Protein AF-A0A945BI98-F1 (afdb_monomer)

Sequence (241 aa):
MIAILLLVALMALRVWDPGPLETVRLKTFDFYQQLKPRPIPADSKVVIVDLDEKSLKEVGQWPWPRSTIRDLTLKLFQLGVRVVGFDIMFPEADRMSGSLVAKSLPGLDPQLKRQLSAMTSNDQLLGSIIKQASAHWKKGFGVVVGQSGLNEEREYLDRKPLRSKVYQRQMRGAPKPYVWAPAFPGLLRNVLPIEKDAAGHGLLNLSPEIDGIVRRVPAFFRLDKKLYPTLAVEVMRVYSG

Mean predicted aligned error: 5.27 Å

Foldseek 3Di:
DVVVVVVVVVVVCVVVCDPVNVVVVVVVVVVCCVVDPDDDDPPDPDDDDDCDPVNCVVQHDPPDQLLVVLVVLVVCVVVVNAEAEDLDAALDFGCPQLQNVLVPDPPDDPVSSVVSNPDDGSLLSNLVSQLVQLVCLVVLHHYEYEKEADQAADDDPPDDDDDAPDDDDDDPPDDQPQVPAAEGQYMRHHPCSNGVRGPYYAYNDFDADPVRHGPDDDQWHDHPSGTHGHSVNGSVVSNVD

Structure (mmCIF, N/CA/C/O backbone):
data_AF-A0A945BI98-F1
#
_entry.id   AF-A0A945BI98-F1
#
loop_
_atom_site.group_PDB
_atom_site.id
_atom_site.type_symbol
_atom_site.label_atom_id
_atom_site.label_alt_id
_atom_site.label_comp_id
_atom_site.label_asym_id
_atom_site.label_entity_id
_atom_site.label_seq_id
_atom_site.pdbx_PDB_ins_code
_atom_site.Cartn_x
_atom_site.Cartn_y
_atom_site.Cartn_z
_atom_site.occupancy
_atom_site.B_iso_or_equiv
_atom_site.auth_seq_id
_atom_site.auth_comp_id
_atom_site.auth_asym_id
_atom_site.auth_atom_id
_atom_site.pdbx_PDB_model_num
ATOM 1 N N . MET A 1 1 ? 35.602 -3.797 -40.574 1.00 84.69 1 MET A N 1
ATOM 2 C CA . MET A 1 1 ? 35.886 -2.718 -39.597 1.00 84.69 1 MET A CA 1
ATOM 3 C C . MET A 1 1 ? 34.750 -1.699 -39.498 1.00 84.69 1 MET A C 1
ATOM 5 O O . MET A 1 1 ? 34.263 -1.503 -38.396 1.00 84.69 1 MET A O 1
ATOM 9 N N . ILE A 1 2 ? 34.257 -1.124 -40.606 1.00 94.44 2 IL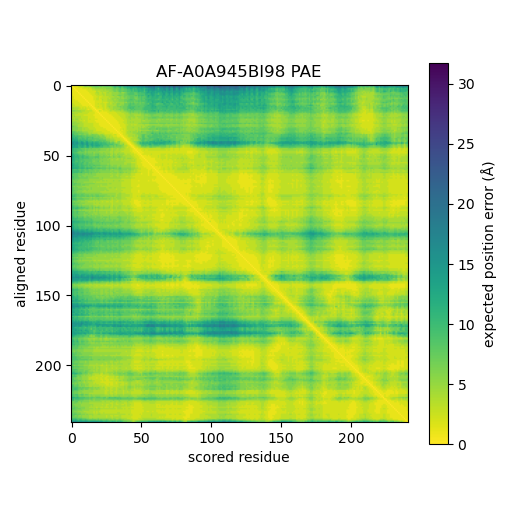E A N 1
ATOM 10 C CA . ILE A 1 2 ? 33.175 -0.108 -40.594 1.00 94.44 2 ILE A CA 1
ATOM 11 C C . ILE A 1 2 ? 31.898 -0.589 -39.881 1.00 94.44 2 ILE A C 1
ATOM 13 O O . ILE A 1 2 ? 31.388 0.111 -39.016 1.00 94.44 2 ILE A O 1
ATOM 17 N N . ALA A 1 3 ? 31.418 -1.803 -40.171 1.00 95.19 3 ALA A N 1
ATOM 18 C CA . ALA A 1 3 ? 30.213 -2.344 -39.529 1.00 95.19 3 ALA A CA 1
ATOM 19 C C . ALA A 1 3 ? 30.350 -2.492 -38.000 1.00 95.19 3 ALA A C 1
ATOM 21 O O . ALA A 1 3 ? 29.404 -2.226 -37.268 1.00 95.19 3 ALA A O 1
ATOM 22 N N . ILE A 1 4 ? 31.540 -2.870 -37.515 1.00 96.75 4 ILE A N 1
ATOM 23 C CA . ILE A 1 4 ? 31.821 -2.996 -36.077 1.00 96.75 4 ILE A CA 1
ATOM 24 C C . ILE A 1 4 ? 31.835 -1.612 -35.427 1.00 96.75 4 ILE A C 1
ATOM 26 O O . ILE A 1 4 ? 31.227 -1.428 -34.380 1.00 96.75 4 ILE A O 1
ATOM 30 N N . LEU A 1 5 ? 32.476 -0.629 -36.066 1.00 96.94 5 LEU A N 1
ATOM 31 C CA . LEU A 1 5 ? 32.489 0.750 -35.576 1.00 96.94 5 LEU A CA 1
ATOM 32 C C . LEU A 1 5 ? 31.077 1.336 -35.507 1.00 96.94 5 LEU A C 1
ATOM 34 O O . LEU A 1 5 ? 30.719 1.945 -34.504 1.00 96.94 5 LEU A O 1
ATOM 38 N N . LEU A 1 6 ? 30.261 1.098 -36.535 1.00 96.69 6 LEU A N 1
ATOM 39 C CA . LEU A 1 6 ? 28.871 1.540 -36.559 1.00 96.69 6 LEU A CA 1
ATOM 40 C C . LEU A 1 6 ? 28.046 0.865 -35.458 1.00 96.69 6 LEU A C 1
ATOM 42 O O . LEU A 1 6 ? 27.306 1.543 -34.753 1.00 96.69 6 LEU A O 1
ATOM 46 N N . LEU A 1 7 ? 28.201 -0.448 -35.267 1.00 96.69 7 LEU A N 1
ATOM 47 C CA . LEU A 1 7 ? 27.531 -1.172 -34.188 1.00 96.69 7 LEU A CA 1
ATOM 48 C C . LEU A 1 7 ? 27.919 -0.609 -32.816 1.00 96.69 7 LEU A C 1
ATOM 50 O O . LEU A 1 7 ? 27.039 -0.317 -32.013 1.00 96.69 7 LEU A O 1
ATOM 54 N N . VAL A 1 8 ? 29.215 -0.414 -32.561 1.00 97.06 8 VAL A N 1
ATOM 55 C CA . VAL A 1 8 ? 29.711 0.157 -31.300 1.00 97.06 8 VAL A CA 1
ATOM 56 C C . VAL A 1 8 ? 29.164 1.570 -31.092 1.00 97.06 8 VAL A C 1
ATOM 58 O O . VAL A 1 8 ? 28.715 1.884 -29.992 1.00 97.06 8 VAL A O 1
ATOM 61 N N . ALA A 1 9 ? 29.125 2.400 -32.137 1.00 95.81 9 ALA A N 1
ATOM 62 C CA . ALA A 1 9 ? 28.562 3.745 -32.066 1.00 95.81 9 ALA A CA 1
ATOM 63 C C . ALA A 1 9 ? 27.059 3.732 -31.741 1.00 95.81 9 ALA A C 1
ATOM 65 O O . ALA A 1 9 ? 26.613 4.466 -30.861 1.00 95.81 9 ALA A O 1
ATOM 66 N N . LEU A 1 10 ? 26.275 2.866 -32.391 1.00 95.19 10 LEU A N 1
ATOM 67 C CA . LEU A 1 10 ? 24.842 2.722 -32.119 1.00 95.19 10 LEU A CA 1
ATOM 68 C C . LEU A 1 10 ? 24.575 2.144 -30.724 1.00 95.19 10 LEU A C 1
ATOM 70 O O . LEU A 1 10 ? 23.646 2.581 -30.047 1.00 95.19 10 LEU A O 1
ATOM 74 N N . MET A 1 11 ? 25.401 1.201 -30.263 1.00 94.69 11 MET A N 1
AT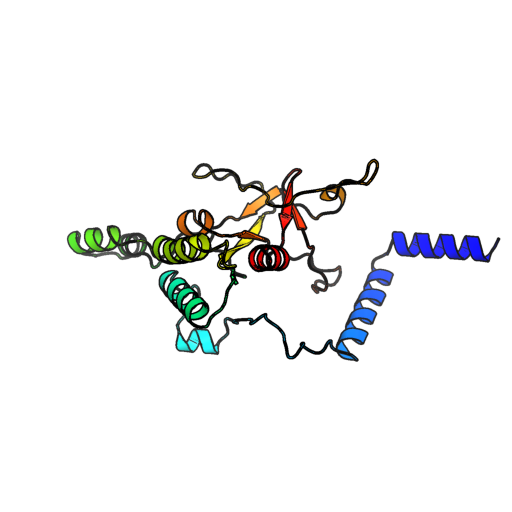OM 75 C CA . MET A 1 11 ? 25.336 0.686 -28.896 1.00 94.69 11 MET A CA 1
ATOM 76 C C . MET A 1 11 ? 25.651 1.782 -27.879 1.00 94.69 11 MET A C 1
ATOM 78 O O . MET A 1 11 ? 24.916 1.921 -26.907 1.00 94.69 11 MET A O 1
ATOM 82 N N . ALA A 1 12 ? 26.686 2.590 -28.111 1.00 95.19 12 ALA A N 1
ATOM 83 C CA . ALA A 1 12 ? 27.017 3.720 -27.249 1.00 95.19 12 ALA A CA 1
ATOM 84 C C . ALA A 1 12 ? 25.878 4.751 -27.214 1.00 95.19 12 ALA A C 1
ATOM 86 O O . ALA A 1 12 ? 25.472 5.170 -26.133 1.00 95.19 12 ALA A O 1
ATOM 87 N N . LEU A 1 13 ? 25.294 5.087 -28.370 1.00 94.06 13 LEU A N 1
ATOM 88 C CA . LEU A 1 13 ? 24.132 5.976 -28.459 1.00 94.06 13 LEU A CA 1
ATOM 89 C C . LEU A 1 13 ? 22.918 5.405 -27.711 1.00 94.06 13 LEU A C 1
ATOM 91 O O . LEU A 1 13 ? 22.221 6.141 -27.017 1.00 94.06 13 LEU A O 1
ATOM 95 N N . ARG A 1 14 ? 22.684 4.090 -27.800 1.00 92.19 14 ARG A N 1
ATOM 96 C CA . ARG A 1 14 ? 21.617 3.401 -27.062 1.00 92.19 14 ARG A CA 1
ATOM 97 C C . ARG A 1 14 ? 21.869 3.361 -25.556 1.00 92.19 14 ARG A C 1
ATOM 99 O O . ARG A 1 14 ? 20.901 3.398 -24.803 1.00 92.19 14 ARG A O 1
ATOM 106 N N . VAL A 1 15 ? 23.122 3.232 -25.123 1.00 92.00 15 VAL A N 1
ATOM 107 C CA . VAL A 1 15 ? 23.503 3.260 -23.702 1.00 92.00 15 VAL A CA 1
ATOM 108 C C . VAL A 1 15 ? 23.369 4.673 -23.137 1.00 92.00 15 VAL A C 1
ATOM 110 O O . VAL A 1 15 ? 22.923 4.821 -22.005 1.00 92.00 15 VAL A O 1
ATOM 113 N N . TRP A 1 16 ? 23.713 5.697 -23.923 1.00 94.25 16 TRP A N 1
ATOM 114 C CA . TRP A 1 16 ? 23.555 7.097 -23.531 1.00 94.25 16 TRP A CA 1
ATOM 115 C C . TRP A 1 16 ? 22.087 7.545 -23.505 1.00 94.25 16 TRP A C 1
ATOM 117 O O . TRP A 1 16 ? 21.706 8.287 -22.608 1.00 94.25 16 TRP A O 1
ATOM 127 N N . ASP A 1 17 ? 21.278 7.063 -24.457 1.00 90.38 17 ASP A N 1
ATOM 128 C CA . ASP A 1 17 ? 19.818 7.234 -24.524 1.00 90.38 17 ASP A CA 1
ATOM 129 C C . ASP A 1 17 ? 19.340 8.689 -24.315 1.00 90.38 17 ASP A C 1
ATOM 131 O O . ASP A 1 17 ? 18.539 8.956 -23.421 1.00 90.38 17 ASP A O 1
ATOM 135 N N . PRO A 1 18 ? 19.835 9.662 -25.107 1.00 94.25 18 PRO A N 1
ATOM 136 C CA . PRO A 1 18 ? 19.515 11.072 -24.898 1.00 94.25 18 PRO A CA 1
ATOM 137 C C . PRO A 1 18 ? 18.008 11.342 -25.038 1.00 94.25 18 PRO A C 1
ATOM 139 O O . PRO A 1 18 ? 17.319 10.689 -25.823 1.00 94.25 18 PRO A O 1
ATOM 142 N N . GLY A 1 19 ? 17.512 12.371 -24.344 1.00 94.00 19 GLY A N 1
ATOM 143 C CA . GLY A 1 19 ? 16.077 12.678 -24.223 1.00 94.00 19 GLY A CA 1
ATOM 144 C C . GLY A 1 19 ? 15.250 12.628 -25.524 1.00 94.00 19 GLY A C 1
ATOM 145 O O . GLY A 1 19 ? 14.165 12.040 -25.510 1.00 94.00 19 GLY A O 1
ATOM 146 N N . PRO A 1 20 ? 15.722 13.160 -26.672 1.00 94.12 20 PRO A N 1
ATOM 147 C CA . PRO A 1 20 ? 14.995 13.036 -27.938 1.00 94.12 20 PRO A CA 1
ATOM 148 C C . PRO A 1 20 ? 14.841 11.586 -28.419 1.00 94.12 20 PRO A C 1
ATOM 150 O O . PRO A 1 20 ? 13.762 11.193 -28.863 1.00 94.12 20 PRO A O 1
ATOM 153 N N . LEU A 1 21 ? 15.900 10.776 -28.304 1.00 93.75 21 LEU A N 1
ATOM 154 C CA . LEU A 1 21 ? 15.875 9.362 -28.685 1.00 93.75 21 LEU A CA 1
ATOM 155 C C . LEU A 1 21 ? 14.958 8.563 -27.753 1.00 93.75 21 LEU A C 1
ATOM 157 O O . LEU A 1 21 ? 14.152 7.757 -28.224 1.00 93.75 21 LEU A O 1
ATOM 161 N N . GLU A 1 22 ? 15.038 8.828 -26.447 1.00 94.19 22 GLU A N 1
ATOM 162 C CA . GLU A 1 22 ? 14.136 8.240 -25.459 1.00 94.19 22 GLU A CA 1
ATOM 163 C C . GLU A 1 22 ? 12.675 8.580 -25.784 1.00 94.19 22 GLU A C 1
ATOM 165 O O . GLU A 1 22 ? 11.836 7.683 -25.853 1.00 94.19 22 GLU A O 1
ATOM 170 N N . THR A 1 23 ? 12.375 9.845 -26.086 1.00 94.56 23 THR A N 1
ATOM 171 C CA . THR A 1 23 ? 11.018 10.300 -26.423 1.00 94.56 23 THR A CA 1
ATOM 172 C C . THR A 1 23 ? 10.459 9.565 -27.640 1.00 94.56 23 THR A C 1
ATOM 174 O O . THR A 1 23 ? 9.355 9.023 -27.575 1.00 94.56 23 THR A O 1
ATOM 177 N N . VAL A 1 24 ? 11.221 9.486 -28.739 1.00 94.81 24 VAL A N 1
ATOM 178 C CA . VAL A 1 24 ? 10.797 8.760 -29.950 1.00 94.81 24 VAL A CA 1
ATOM 179 C C . VAL A 1 24 ? 10.509 7.294 -29.629 1.00 94.81 24 VAL A C 1
ATOM 181 O O . VAL A 1 24 ? 9.485 6.755 -30.059 1.00 94.81 24 VAL A O 1
ATOM 184 N N . ARG A 1 25 ? 11.364 6.648 -28.827 1.00 94.31 25 ARG A N 1
ATOM 185 C CA . ARG A 1 25 ? 11.156 5.261 -28.398 1.00 94.31 25 ARG A CA 1
ATOM 186 C C . ARG A 1 25 ? 9.871 5.100 -27.588 1.00 94.31 25 ARG A C 1
ATOM 188 O O . ARG A 1 25 ? 9.113 4.168 -27.848 1.00 94.31 25 ARG A O 1
ATOM 195 N N . LEU A 1 26 ? 9.627 5.978 -26.617 1.00 95.19 26 LEU A N 1
ATOM 196 C CA . LEU A 1 26 ? 8.451 5.900 -25.747 1.00 95.19 26 LEU A CA 1
ATOM 197 C C . LEU A 1 26 ? 7.153 6.142 -26.527 1.00 95.19 26 LEU A C 1
ATOM 199 O O . LEU A 1 26 ? 6.208 5.374 -26.376 1.00 95.19 26 LEU A O 1
ATOM 203 N N . LYS A 1 27 ? 7.128 7.116 -27.444 1.00 95.38 27 LYS A N 1
ATOM 204 C CA . LYS A 1 27 ? 5.969 7.334 -28.327 1.00 95.38 27 LYS A CA 1
ATOM 205 C C . LYS A 1 27 ? 5.732 6.160 -29.273 1.00 95.38 27 LYS A C 1
ATOM 207 O O . LYS A 1 27 ? 4.590 5.767 -29.489 1.00 95.38 27 LYS A O 1
ATOM 212 N N . THR A 1 28 ? 6.803 5.560 -29.791 1.00 94.94 28 THR A N 1
ATOM 213 C CA . THR A 1 28 ? 6.706 4.341 -30.605 1.00 94.94 28 THR A CA 1
ATOM 214 C C . THR A 1 28 ? 6.104 3.190 -29.796 1.00 94.94 28 THR A C 1
ATOM 216 O O . THR A 1 28 ? 5.229 2.482 -30.288 1.00 94.94 28 THR A O 1
ATOM 219 N N . PHE A 1 29 ? 6.532 3.013 -28.542 1.00 94.19 29 PHE A N 1
ATOM 220 C CA . PHE A 1 29 ? 5.956 2.018 -27.638 1.00 94.19 29 PHE A CA 1
ATOM 221 C C . PHE A 1 29 ? 4.456 2.253 -27.413 1.00 94.19 29 PHE A C 1
ATOM 223 O O . PHE A 1 29 ? 3.676 1.313 -27.564 1.00 94.19 29 PHE A O 1
ATOM 230 N N . ASP A 1 30 ? 4.049 3.491 -27.121 1.00 94.50 30 ASP A N 1
ATOM 231 C CA . ASP A 1 30 ? 2.639 3.844 -26.912 1.00 94.50 30 ASP A CA 1
ATOM 232 C C . ASP A 1 30 ? 1.792 3.548 -28.150 1.00 94.50 30 ASP A C 1
ATOM 234 O O . ASP A 1 30 ? 0.724 2.947 -28.046 1.00 94.50 30 ASP A O 1
ATOM 238 N N . PHE A 1 31 ? 2.301 3.904 -29.331 1.00 95.44 31 PHE A N 1
ATOM 239 C CA . PHE A 1 31 ? 1.648 3.611 -30.601 1.00 95.44 31 PHE A CA 1
ATOM 240 C C . PHE A 1 31 ? 1.417 2.105 -30.783 1.00 95.44 31 PHE A C 1
ATOM 242 O O . PHE A 1 31 ? 0.312 1.685 -31.126 1.00 95.44 31 PHE A O 1
ATOM 249 N N . TYR A 1 32 ? 2.412 1.267 -30.467 1.00 94.12 32 TYR A N 1
ATOM 250 C CA . TYR A 1 32 ? 2.236 -0.188 -30.487 1.00 94.12 32 TYR A CA 1
ATOM 251 C C . TYR A 1 32 ? 1.199 -0.679 -29.469 1.00 94.12 32 TYR A C 1
ATOM 253 O O . TYR A 1 32 ? 0.422 -1.576 -29.799 1.00 94.12 32 TYR A O 1
ATOM 261 N N . GLN A 1 33 ? 1.161 -0.112 -28.256 1.00 93.38 33 GLN A N 1
ATOM 262 C CA . GLN A 1 33 ? 0.161 -0.489 -27.247 1.00 93.38 33 GLN A CA 1
ATOM 263 C C . GLN A 1 33 ? -1.264 -0.105 -27.669 1.00 93.38 33 GLN A C 1
ATOM 265 O O . GLN A 1 33 ? -2.197 -0.849 -27.381 1.00 93.38 33 GLN A O 1
ATOM 270 N N . GLN A 1 34 ? -1.436 1.014 -28.376 1.00 93.94 34 GLN A N 1
ATOM 271 C CA . GLN A 1 34 ? -2.732 1.440 -28.913 1.00 93.94 34 GLN A CA 1
ATOM 272 C C . GLN A 1 34 ? -3.171 0.595 -30.112 1.00 93.94 34 GLN A C 1
ATOM 274 O O . GLN A 1 34 ? -4.335 0.214 -30.199 1.00 93.94 34 GLN A O 1
ATOM 279 N N . LEU A 1 35 ? -2.247 0.272 -31.024 1.00 96.81 35 LEU A N 1
ATOM 280 C CA . LEU A 1 35 ? -2.545 -0.556 -32.194 1.00 96.81 35 LEU A CA 1
ATOM 281 C C . LEU A 1 35 ? -2.866 -2.006 -31.829 1.00 96.81 35 LEU A C 1
ATOM 283 O O . LEU A 1 35 ? -3.692 -2.643 -32.481 1.00 96.81 35 LEU A O 1
ATOM 287 N N . LYS A 1 36 ? -2.171 -2.557 -30.832 1.00 94.00 36 LYS A N 1
ATOM 288 C CA . LYS A 1 36 ? -2.302 -3.962 -30.447 1.00 94.00 36 LYS A CA 1
ATOM 289 C C . LYS A 1 36 ? -2.356 -4.094 -28.924 1.00 94.00 36 LYS A C 1
ATOM 291 O O . LYS A 1 36 ? -1.401 -4.599 -28.321 1.00 94.00 36 LYS A O 1
ATOM 296 N N . PRO A 1 37 ? -3.457 -3.643 -28.295 1.00 91.81 37 PRO A N 1
ATOM 297 C CA . PRO A 1 37 ? -3.606 -3.718 -26.851 1.00 91.81 37 PRO A CA 1
ATOM 298 C C . PRO A 1 37 ? -3.529 -5.173 -26.389 1.00 91.81 37 PRO A C 1
ATOM 300 O O . PRO A 1 37 ? -4.030 -6.090 -27.048 1.00 91.81 37 PRO A O 1
ATOM 303 N N . ARG A 1 38 ? -2.880 -5.399 -25.243 1.00 87.88 38 ARG A N 1
ATOM 304 C CA . ARG A 1 38 ? -2.801 -6.734 -24.647 1.00 87.88 38 ARG A CA 1
ATOM 305 C C . ARG A 1 38 ? -4.211 -7.169 -24.219 1.00 87.88 38 ARG A C 1
ATOM 307 O O . ARG A 1 38 ? -4.818 -6.464 -23.413 1.00 87.88 38 ARG A O 1
ATOM 314 N N . PRO A 1 39 ? -4.721 -8.321 -24.688 1.00 89.94 39 PRO A N 1
ATOM 315 C CA . PRO A 1 39 ? -5.997 -8.830 -24.211 1.00 89.94 39 PRO A CA 1
ATOM 316 C C . PRO A 1 39 ? -5.882 -9.220 -22.736 1.00 89.94 39 PRO A C 1
ATOM 318 O O . PRO A 1 39 ? -4.863 -9.769 -22.305 1.00 89.94 39 PRO A O 1
ATOM 321 N N . ILE A 1 40 ? -6.933 -8.952 -21.966 1.00 86.94 40 ILE A N 1
ATOM 322 C CA . ILE A 1 40 ? -7.031 -9.438 -20.590 1.00 86.94 40 ILE A CA 1
ATOM 323 C C . ILE A 1 40 ? -7.276 -10.954 -20.658 1.00 86.94 40 ILE A C 1
ATOM 325 O O . ILE A 1 40 ? -8.227 -11.370 -21.325 1.00 86.94 40 ILE A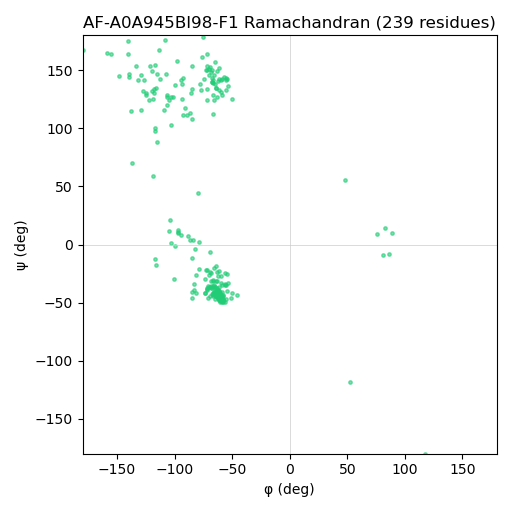 O 1
ATOM 329 N N . PRO A 1 41 ? -6.443 -11.792 -20.013 1.00 88.75 41 PRO A N 1
ATOM 330 C CA . PRO A 1 41 ? -6.662 -13.234 -19.995 1.00 88.75 41 PRO A CA 1
ATOM 331 C C . PRO A 1 41 ? -8.019 -13.572 -19.369 1.00 88.75 41 PRO A C 1
ATOM 333 O O . PRO A 1 41 ? -8.336 -13.091 -18.280 1.00 88.75 41 PRO A O 1
ATOM 336 N N . ALA A 1 42 ? -8.810 -14.414 -20.038 1.00 85.81 42 ALA A N 1
ATOM 337 C CA . ALA A 1 42 ? -10.142 -14.804 -19.566 1.00 85.81 42 ALA A CA 1
ATOM 338 C C . ALA A 1 42 ? -10.106 -15.567 -18.227 1.00 85.81 42 ALA A C 1
ATOM 340 O O . ALA A 1 42 ? -11.081 -15.574 -17.482 1.00 85.81 42 ALA A O 1
ATOM 341 N N . ASP A 1 43 ? -8.975 -16.192 -17.904 1.00 89.38 43 ASP A N 1
ATOM 342 C CA . ASP A 1 43 ? -8.723 -16.954 -16.684 1.00 89.38 43 ASP A CA 1
ATOM 343 C C . ASP A 1 43 ? -7.990 -16.147 -15.594 1.00 89.38 43 ASP A C 1
ATOM 345 O O . ASP A 1 43 ? -7.535 -16.728 -14.599 1.00 89.38 43 ASP A O 1
ATOM 349 N N . SER A 1 44 ? -7.899 -14.818 -15.756 1.00 87.06 44 SER A N 1
ATOM 350 C CA . SER A 1 44 ? -7.267 -13.921 -14.786 1.00 87.06 44 SER A CA 1
ATOM 351 C C . SER A 1 44 ? -7.806 -14.160 -13.373 1.00 87.06 44 SER A C 1
ATOM 353 O O . SER A 1 44 ? -9.006 -14.096 -13.112 1.00 87.06 44 SER A O 1
ATOM 355 N N . LYS A 1 45 ? -6.894 -14.413 -12.429 1.00 89.56 45 LYS A N 1
ATOM 356 C CA . LYS A 1 45 ? -7.204 -14.567 -10.995 1.00 89.56 45 LYS A CA 1
ATOM 357 C C . LYS A 1 45 ? -7.183 -13.238 -10.237 1.00 89.56 45 LYS A C 1
ATOM 359 O O . LYS A 1 45 ? -7.252 -13.237 -9.011 1.00 89.56 45 LYS A O 1
ATOM 364 N N . VAL A 1 46 ? -7.042 -12.127 -10.956 1.00 91.81 46 VAL A N 1
ATOM 365 C CA . VAL A 1 46 ? -6.933 -10.780 -10.397 1.00 91.81 46 VAL A CA 1
ATOM 366 C C . VAL A 1 46 ? -8.233 -10.033 -10.649 1.00 91.81 46 VAL A C 1
ATOM 368 O O . VAL A 1 46 ? -8.696 -9.955 -11.786 1.00 91.81 46 VAL A O 1
ATOM 371 N N . VAL A 1 47 ? -8.784 -9.461 -9.583 1.00 93.25 47 VAL A N 1
ATOM 372 C CA . VAL A 1 47 ? -9.932 -8.553 -9.622 1.00 93.25 47 VAL A CA 1
ATOM 373 C C . VAL A 1 47 ? -9.476 -7.221 -9.046 1.00 93.25 47 VAL A C 1
ATOM 375 O O . VAL A 1 47 ? -8.838 -7.192 -7.994 1.00 93.25 47 VAL A O 1
ATOM 378 N N . ILE A 1 48 ? -9.790 -6.132 -9.742 1.00 94.19 48 ILE A N 1
ATOM 379 C CA . ILE A 1 48 ? -9.538 -4.768 -9.277 1.00 94.19 48 ILE A CA 1
ATOM 380 C C . ILE A 1 48 ? -10.863 -4.218 -8.760 1.00 94.19 48 ILE A C 1
ATOM 382 O O . ILE A 1 48 ? -11.873 -4.277 -9.459 1.00 94.19 48 ILE A O 1
ATOM 386 N N . VAL A 1 49 ? -10.854 -3.721 -7.526 1.00 95.31 49 VAL A N 1
ATOM 387 C CA . VAL A 1 49 ? -11.985 -3.007 -6.931 1.00 95.31 49 VAL A CA 1
ATOM 388 C C . VAL A 1 49 ? -11.630 -1.532 -6.966 1.00 95.31 49 VAL A C 1
ATOM 390 O O . VAL A 1 49 ? -10.786 -1.090 -6.189 1.00 95.31 49 VAL A O 1
ATOM 393 N N . ASP A 1 50 ? -12.224 -0.817 -7.913 1.00 95.06 50 ASP A N 1
ATOM 394 C CA . ASP A 1 50 ? -11.982 0.611 -8.090 1.00 95.06 50 ASP A CA 1
ATOM 395 C C . ASP A 1 50 ? -12.875 1.442 -7.160 1.00 95.06 50 ASP A C 1
ATOM 397 O O . ASP A 1 50 ? -13.946 0.996 -6.739 1.00 95.06 50 ASP A O 1
ATOM 401 N N . LEU A 1 51 ? -12.411 2.642 -6.824 1.00 94.12 51 LEU A N 1
ATOM 402 C CA . LEU A 1 51 ? -13.091 3.571 -5.933 1.00 94.12 51 LEU A CA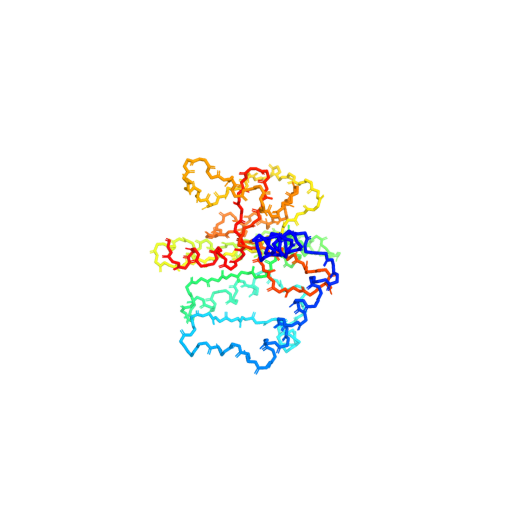 1
ATOM 403 C C . LEU A 1 51 ? -13.477 4.814 -6.735 1.00 94.12 51 LEU A C 1
ATOM 405 O O . LEU A 1 51 ? -12.725 5.781 -6.834 1.00 94.12 51 LEU A O 1
ATOM 409 N N . ASP A 1 52 ? -14.657 4.742 -7.340 1.00 95.00 52 ASP A N 1
ATOM 410 C CA . ASP A 1 52 ? -15.157 5.715 -8.307 1.00 95.00 52 ASP A CA 1
ATOM 411 C C . ASP A 1 52 ? -16.288 6.593 -7.744 1.00 95.00 52 ASP A C 1
ATOM 413 O O . ASP A 1 52 ? -16.790 6.398 -6.635 1.00 95.00 52 ASP A O 1
ATOM 417 N N . GLU A 1 53 ? -16.735 7.563 -8.544 1.00 96.12 53 GLU A N 1
ATOM 418 C CA . GLU A 1 53 ? -17.841 8.466 -8.196 1.00 96.12 53 GLU A CA 1
ATOM 419 C C . GLU A 1 53 ? -19.138 7.722 -7.850 1.00 96.12 53 GLU A C 1
ATOM 421 O O . GLU A 1 53 ? -19.896 8.139 -6.970 1.00 96.12 53 GLU A O 1
ATOM 426 N N . LYS A 1 54 ? -19.399 6.587 -8.509 1.00 96.38 54 LYS A N 1
ATOM 427 C CA . LYS A 1 54 ? -20.563 5.755 -8.200 1.00 96.38 54 LYS A CA 1
ATOM 428 C C . LYS A 1 54 ? -20.450 5.176 -6.789 1.00 96.38 54 LYS A C 1
ATOM 430 O O . LYS A 1 54 ? -21.396 5.282 -6.009 1.00 96.38 54 LYS A O 1
ATOM 435 N N . SER A 1 55 ? -19.288 4.630 -6.448 1.00 95.69 55 SER A N 1
ATOM 436 C CA . SER A 1 55 ? -18.993 4.084 -5.125 1.00 95.69 55 SER A CA 1
ATOM 437 C C . SER A 1 55 ? -19.075 5.164 -4.044 1.00 95.69 55 SER A C 1
ATOM 439 O O . SER A 1 55 ? -19.652 4.926 -2.983 1.00 95.69 55 SER A O 1
ATOM 441 N N . LEU A 1 56 ? -18.568 6.373 -4.310 1.00 96.44 56 LEU A N 1
ATOM 442 C CA . LEU A 1 56 ? -18.666 7.506 -3.381 1.00 96.44 56 LEU A CA 1
ATOM 443 C C . LEU A 1 56 ? -20.111 7.967 -3.167 1.00 96.44 56 LEU A C 1
ATOM 445 O O . LEU A 1 56 ? -20.486 8.308 -2.046 1.00 96.44 56 LEU A O 1
ATOM 449 N N . LYS A 1 57 ? -20.946 7.934 -4.209 1.00 96.75 57 LYS A N 1
ATOM 450 C CA . LYS A 1 57 ? -22.374 8.251 -4.093 1.00 96.75 57 LYS A CA 1
ATOM 451 C C . LYS A 1 57 ? -23.138 7.218 -3.258 1.00 96.75 57 LYS A C 1
ATOM 453 O O . LYS A 1 57 ? -24.073 7.590 -2.554 1.00 96.75 57 LYS A O 1
ATOM 458 N N . GLU A 1 58 ? -22.763 5.943 -3.345 1.00 95.50 58 GLU A N 1
ATOM 459 C CA . GLU A 1 58 ? -23.420 4.850 -2.616 1.00 95.50 58 GLU A CA 1
ATOM 460 C C . GLU A 1 58 ? -22.949 4.731 -1.156 1.00 95.50 58 GLU A C 1
ATOM 462 O O . GLU A 1 58 ? -23.765 4.503 -0.264 1.00 95.50 58 GLU A O 1
ATOM 467 N N . VAL A 1 59 ? -21.645 4.881 -0.898 1.00 95.00 59 VAL A N 1
ATOM 468 C CA . VAL A 1 59 ? -21.030 4.626 0.422 1.00 95.00 59 VAL A CA 1
ATOM 469 C C . VAL A 1 59 ? -20.785 5.912 1.215 1.00 95.00 59 VAL A C 1
ATOM 471 O O . VAL A 1 59 ? -20.818 5.899 2.447 1.00 95.00 59 VAL A O 1
ATOM 474 N N . GLY A 1 60 ? -20.541 7.026 0.528 1.00 94.81 60 GLY A N 1
ATOM 475 C CA . GLY A 1 60 ? -20.198 8.316 1.116 1.00 94.81 60 GLY A CA 1
ATOM 476 C C . GLY A 1 60 ? -18.805 8.811 0.722 1.00 94.81 60 GLY A C 1
ATOM 477 O O . GLY A 1 60 ? -18.058 8.168 -0.017 1.00 94.81 60 GLY A O 1
ATOM 478 N N . GLN A 1 61 ? -18.448 9.985 1.238 1.00 94.94 61 GLN A N 1
ATOM 479 C CA . GLN A 1 61 ? -17.219 10.690 0.883 1.00 94.94 61 GLN A CA 1
ATOM 480 C C . GLN A 1 61 ? -15.949 9.964 1.364 1.00 94.94 61 GLN A C 1
ATOM 482 O O . GLN A 1 61 ? -15.878 9.474 2.492 1.00 94.94 61 GLN A O 1
ATOM 487 N N . TRP A 1 62 ? -14.913 9.963 0.522 1.00 94.69 62 TRP A N 1
ATOM 488 C CA . TRP A 1 62 ? -13.563 9.527 0.885 1.00 94.69 62 TRP A CA 1
ATOM 489 C C . TRP A 1 62 ? -12.836 10.574 1.763 1.00 94.69 62 TRP A C 1
ATOM 491 O O . TRP A 1 62 ? -12.953 11.768 1.487 1.00 94.69 62 TRP A O 1
ATOM 501 N N . PRO A 1 63 ? -12.021 10.189 2.768 1.00 95.44 63 PRO A N 1
ATOM 502 C CA . PRO A 1 63 ? -11.657 8.830 3.158 1.00 95.44 63 PRO A CA 1
ATOM 503 C C . PRO A 1 63 ? -12.752 8.105 3.934 1.00 95.44 63 PRO A C 1
ATOM 505 O O . PRO A 1 63 ? -13.286 8.627 4.910 1.00 95.44 63 PRO A O 1
ATOM 508 N N . TRP A 1 64 ? -13.027 6.858 3.543 1.00 96.81 64 TRP A N 1
ATOM 509 C CA . TRP A 1 64 ? -13.974 6.023 4.273 1.00 96.81 64 TRP A CA 1
ATOM 510 C C . TRP A 1 64 ? -13.440 5.628 5.661 1.00 96.81 64 TRP A C 1
ATOM 512 O O . TRP A 1 64 ? -12.225 5.432 5.837 1.00 96.81 64 TRP A O 1
ATOM 522 N 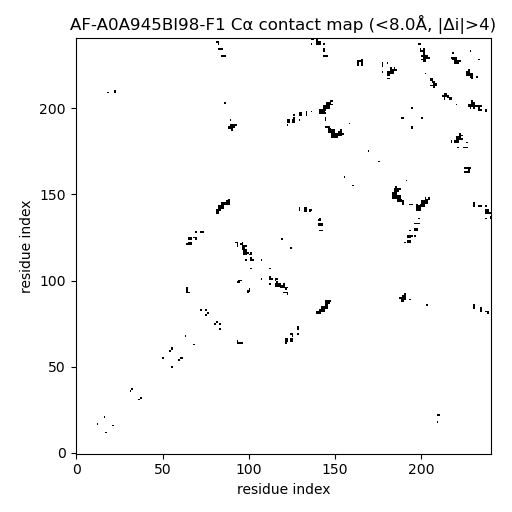N . PRO A 1 65 ? -14.337 5.448 6.650 1.00 97.44 65 PRO A N 1
ATOM 523 C CA . PRO A 1 65 ? -13.981 4.854 7.930 1.00 97.44 65 PRO A CA 1
ATOM 524 C C . PRO A 1 65 ? -13.330 3.477 7.746 1.00 97.44 65 PRO A C 1
ATOM 526 O O . PRO A 1 65 ? -13.738 2.676 6.902 1.00 97.44 65 PRO A O 1
ATOM 529 N N . ARG A 1 66 ? -12.342 3.144 8.578 1.00 97.75 66 ARG A N 1
ATOM 530 C CA . ARG A 1 66 ? -11.648 1.844 8.541 1.00 97.75 66 ARG A CA 1
ATOM 531 C C . ARG A 1 66 ? -12.582 0.689 8.907 1.00 97.75 66 ARG A C 1
ATOM 533 O O . ARG A 1 66 ? -12.315 -0.440 8.513 1.00 97.75 66 ARG A O 1
ATOM 540 N N . SER A 1 67 ? -13.703 0.960 9.577 1.00 97.50 67 SER A N 1
ATOM 541 C CA . SER A 1 67 ? -14.798 -0.001 9.757 1.00 97.50 67 SER A CA 1
ATOM 542 C C . SER A 1 67 ? -15.456 -0.388 8.425 1.00 97.50 67 SER A C 1
ATOM 544 O O . SER A 1 67 ? -15.665 -1.574 8.188 1.00 97.50 67 SER A O 1
ATOM 546 N N . THR A 1 68 ? -15.688 0.566 7.520 1.00 97.69 68 THR A N 1
ATOM 547 C CA . THR A 1 68 ? -16.193 0.301 6.162 1.00 97.69 68 THR A CA 1
ATOM 548 C C . THR A 1 68 ? -15.176 -0.492 5.344 1.00 97.69 68 THR A C 1
ATOM 550 O O . THR A 1 68 ? -15.526 -1.482 4.704 1.00 97.69 68 THR A O 1
ATOM 553 N N . ILE A 1 69 ? -13.891 -0.120 5.416 1.00 97.94 69 ILE A N 1
ATOM 554 C CA . ILE A 1 69 ? -12.815 -0.866 4.742 1.00 97.94 69 ILE A CA 1
ATOM 555 C C . ILE A 1 69 ? -12.701 -2.293 5.295 1.00 97.94 69 ILE A C 1
ATOM 557 O O . ILE A 1 69 ? -12.516 -3.238 4.525 1.00 97.94 69 ILE A O 1
ATOM 561 N N . ARG A 1 70 ? -12.866 -2.483 6.611 1.00 97.94 70 ARG A N 1
ATOM 562 C CA . ARG A 1 70 ? -12.944 -3.810 7.240 1.00 97.94 70 ARG A CA 1
ATOM 563 C C . ARG A 1 70 ? -14.086 -4.629 6.644 1.00 97.94 70 ARG A C 1
ATOM 565 O O . ARG A 1 70 ? -13.857 -5.783 6.297 1.00 97.94 70 ARG A O 1
ATOM 572 N N . ASP A 1 71 ? -15.281 -4.058 6.523 1.00 97.62 71 ASP A N 1
ATOM 573 C CA . ASP A 1 71 ? -16.455 -4.776 6.007 1.00 97.62 71 ASP A CA 1
ATOM 574 C C . ASP A 1 71 ? -16.303 -5.158 4.537 1.00 97.62 71 ASP A C 1
ATOM 576 O O . ASP A 1 71 ? -16.590 -6.298 4.166 1.00 97.62 71 ASP A O 1
ATOM 580 N N . LEU A 1 72 ? -15.753 -4.256 3.719 1.00 97.00 72 LEU A N 1
ATOM 581 C CA . LEU A 1 72 ? -15.377 -4.562 2.341 1.00 97.00 72 LEU A CA 1
ATOM 582 C C . LEU A 1 72 ? -14.379 -5.727 2.292 1.00 97.00 72 LEU A C 1
ATOM 584 O O . LEU A 1 72 ? -14.582 -6.694 1.563 1.00 97.00 72 LEU A O 1
ATOM 588 N N . THR A 1 73 ? -13.333 -5.668 3.116 1.00 97.31 73 THR A N 1
ATOM 589 C CA . THR A 1 73 ? -12.291 -6.703 3.189 1.00 97.31 73 THR A CA 1
ATOM 590 C C . THR A 1 73 ? -12.863 -8.058 3.598 1.00 97.31 73 THR A C 1
ATOM 592 O O . THR A 1 73 ? -12.567 -9.075 2.974 1.00 97.31 73 THR A O 1
ATOM 595 N N . LEU A 1 74 ? -13.722 -8.080 4.621 1.00 97.00 74 LEU A N 1
ATOM 596 C CA . LEU A 1 74 ? -14.406 -9.289 5.069 1.00 97.00 74 LEU A CA 1
ATOM 597 C C . LEU A 1 74 ? -15.263 -9.883 3.946 1.00 97.00 74 LEU A C 1
ATOM 599 O O . LEU A 1 74 ? -15.206 -11.089 3.706 1.00 97.00 74 LEU A O 1
ATOM 603 N N . LYS A 1 75 ? -16.012 -9.044 3.224 1.00 96.88 75 LYS A N 1
ATOM 604 C CA . LYS A 1 75 ? -16.849 -9.482 2.104 1.00 96.88 75 LYS A CA 1
ATOM 605 C C . LYS A 1 75 ? -16.016 -10.069 0.962 1.00 96.88 75 LYS A C 1
ATOM 607 O O . LYS A 1 75 ? -16.399 -11.093 0.408 1.00 96.88 75 LYS A O 1
ATOM 612 N N . LEU A 1 76 ? -14.853 -9.491 0.650 1.00 96.69 76 LEU A N 1
ATOM 613 C CA . LEU A 1 76 ? -13.929 -10.055 -0.345 1.00 96.69 76 LEU A CA 1
ATOM 614 C C . LEU A 1 76 ? -13.461 -11.461 0.054 1.00 96.69 76 LEU A C 1
ATOM 616 O O . LEU A 1 76 ? -13.497 -12.376 -0.769 1.00 96.69 76 LEU A O 1
ATOM 620 N N . PHE A 1 77 ? -13.094 -11.665 1.322 1.00 95.81 77 PHE A N 1
ATOM 621 C CA . PHE A 1 77 ? -12.724 -12.995 1.815 1.00 95.81 77 PHE A CA 1
ATOM 622 C C . PHE A 1 77 ? -13.890 -13.991 1.756 1.00 95.81 77 PHE A C 1
ATOM 624 O O . PHE A 1 77 ? -13.692 -15.138 1.358 1.00 95.81 77 PHE A O 1
ATOM 631 N N . GLN A 1 78 ? -15.110 -13.559 2.085 1.00 95.06 78 GLN A N 1
ATOM 632 C CA . GLN A 1 78 ? -16.319 -14.387 1.965 1.00 95.06 78 GLN A CA 1
ATOM 633 C C . GLN A 1 78 ? -16.623 -14.784 0.512 1.00 95.06 78 GLN A C 1
ATOM 635 O O . GLN A 1 78 ? -17.126 -15.877 0.271 1.00 95.06 78 GLN A O 1
ATOM 640 N N . LEU A 1 79 ? -16.269 -13.933 -0.454 1.00 95.81 79 LEU A N 1
ATOM 641 C CA . LEU A 1 79 ? -16.373 -14.216 -1.88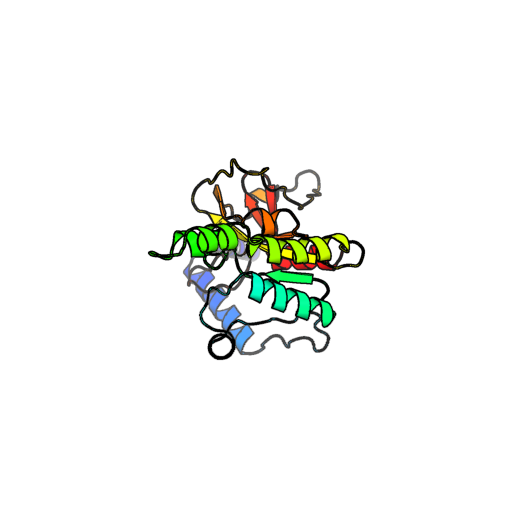9 1.00 95.81 79 LEU A CA 1
ATOM 642 C C . LEU A 1 79 ? -15.236 -15.109 -2.422 1.00 95.81 79 LEU A C 1
ATOM 644 O O . LEU A 1 79 ? -15.191 -15.396 -3.616 1.00 95.81 79 LEU A O 1
ATOM 648 N N . GLY A 1 80 ? -14.319 -15.563 -1.562 1.00 93.06 80 GLY A N 1
ATOM 649 C CA . GLY A 1 80 ? -13.235 -16.473 -1.933 1.00 93.06 80 GLY A CA 1
ATOM 650 C C . GLY A 1 80 ? -11.954 -15.787 -2.412 1.00 93.06 80 GLY A C 1
ATOM 651 O O . GLY A 1 80 ? -11.041 -16.469 -2.886 1.00 93.06 80 GLY A O 1
ATOM 652 N N . VAL A 1 81 ? -11.837 -14.460 -2.274 1.00 95.31 81 VAL A N 1
ATOM 653 C CA . VAL A 1 81 ? -10.565 -13.765 -2.517 1.00 95.31 81 VAL A CA 1
ATOM 654 C C . VAL A 1 81 ? -9.540 -14.258 -1.502 1.00 95.31 81 VAL A C 1
ATOM 656 O O . VAL A 1 81 ? -9.784 -14.247 -0.301 1.00 95.31 81 VAL A O 1
ATOM 659 N N . ARG A 1 82 ? -8.378 -14.702 -1.982 1.00 94.56 82 ARG A N 1
ATOM 660 C CA . ARG A 1 82 ? -7.304 -15.217 -1.124 1.00 94.56 82 ARG A CA 1
ATOM 661 C C . ARG A 1 82 ? -6.413 -14.105 -0.583 1.00 94.56 82 ARG A C 1
ATOM 663 O O . ARG A 1 82 ? -6.135 -14.055 0.610 1.00 94.56 82 ARG A O 1
ATOM 670 N N . VAL A 1 83 ? -6.001 -13.179 -1.442 1.00 96.81 83 VAL A N 1
ATOM 671 C CA . VAL A 1 83 ? -5.119 -12.072 -1.061 1.00 96.81 83 VAL A CA 1
ATOM 672 C C . VAL A 1 83 ? -5.763 -10.749 -1.428 1.00 96.81 83 VAL A C 1
ATOM 674 O O . VAL A 1 83 ? -6.174 -10.564 -2.570 1.00 96.81 83 VAL A O 1
ATOM 677 N N . VAL A 1 84 ? -5.825 -9.833 -0.464 1.00 97.75 84 VAL A N 1
ATOM 678 C CA . VAL A 1 84 ? -6.285 -8.454 -0.672 1.00 97.75 84 VAL A CA 1
ATOM 679 C C . VAL A 1 84 ? -5.070 -7.533 -0.625 1.00 97.75 84 VAL A C 1
ATOM 681 O O . VAL A 1 84 ? -4.356 -7.498 0.376 1.00 97.75 84 VAL A O 1
ATOM 684 N N . GLY A 1 85 ? -4.812 -6.809 -1.711 1.00 97.50 85 GLY A N 1
ATOM 685 C CA . GLY A 1 85 ? -3.799 -5.758 -1.767 1.00 97.50 85 GLY A CA 1
ATOM 686 C C . GLY A 1 85 ? -4.461 -4.389 -1.705 1.00 97.50 85 GLY A C 1
ATOM 687 O O . GLY A 1 85 ? -5.349 -4.113 -2.506 1.00 97.50 85 GLY A O 1
ATOM 688 N N . PHE A 1 86 ? -4.037 -3.536 -0.778 1.00 98.06 86 PHE A N 1
ATOM 689 C CA . PHE A 1 86 ? -4.495 -2.150 -0.733 1.00 98.06 86 PHE A CA 1
ATOM 690 C C . PHE A 1 86 ? -3.547 -1.248 -1.517 1.00 98.06 86 PHE A C 1
ATOM 692 O O . PHE A 1 86 ? -2.437 -0.979 -1.054 1.00 98.06 86 PHE A O 1
ATOM 699 N N . ASP A 1 87 ? -4.015 -0.717 -2.647 1.00 96.31 87 ASP A N 1
ATOM 700 C CA . ASP A 1 87 ? -3.385 0.417 -3.344 1.00 96.31 87 ASP A CA 1
ATOM 701 C C . ASP A 1 87 ? -3.754 1.754 -2.675 1.00 96.31 87 ASP A C 1
ATOM 703 O O . ASP A 1 87 ? -4.192 2.721 -3.287 1.00 96.31 87 ASP A O 1
ATOM 707 N N . ILE A 1 88 ? -3.697 1.750 -1.343 1.00 95.19 88 ILE A N 1
ATOM 708 C CA . ILE A 1 88 ? -4.088 2.836 -0.450 1.00 95.19 88 ILE A CA 1
ATOM 709 C C . ILE A 1 88 ? -3.173 2.749 0.770 1.00 95.19 88 ILE A C 1
ATOM 711 O O . ILE A 1 88 ? -2.808 1.658 1.218 1.00 95.19 88 ILE A O 1
ATOM 715 N N . MET A 1 89 ? -2.819 3.903 1.329 1.00 95.25 89 MET A N 1
ATOM 716 C CA . MET A 1 89 ? -2.052 3.999 2.568 1.00 95.25 89 MET A CA 1
ATOM 717 C C . MET A 1 89 ? -2.933 4.480 3.721 1.00 95.25 89 MET A C 1
ATOM 719 O O . MET A 1 89 ? -3.805 5.331 3.556 1.00 95.25 89 MET A O 1
ATOM 723 N N . PHE A 1 90 ? -2.636 3.992 4.920 1.00 97.31 90 PHE A N 1
ATOM 724 C CA . PHE A 1 90 ? -3.285 4.352 6.179 1.00 97.31 90 PHE A CA 1
ATOM 725 C C . PHE A 1 90 ? -2.268 4.965 7.158 1.00 97.31 90 PHE A C 1
ATOM 727 O O . PHE A 1 90 ? -2.050 4.398 8.230 1.00 97.31 90 PHE A O 1
ATOM 734 N N . PRO A 1 91 ? -1.585 6.076 6.814 1.00 96.12 91 PRO A N 1
ATOM 735 C CA . PRO A 1 91 ? -0.492 6.610 7.630 1.00 96.12 91 PRO A CA 1
ATOM 736 C C . PRO A 1 91 ? -0.953 7.252 8.942 1.00 96.12 91 PRO A C 1
ATOM 738 O O . PRO A 1 91 ? -0.180 7.354 9.894 1.00 96.12 91 PRO A O 1
ATOM 741 N N . GLU A 1 92 ? -2.217 7.662 8.994 1.00 95.94 92 GLU A N 1
ATOM 742 C CA . GLU A 1 92 ? -2.815 8.395 10.102 1.00 95.94 92 GLU A CA 1
ATOM 743 C C . GLU A 1 92 ? -4.013 7.645 10.677 1.00 95.94 92 GLU A C 1
ATOM 745 O O . GLU A 1 92 ? -4.680 6.865 9.982 1.00 95.94 92 GLU A O 1
ATOM 750 N N . ALA A 1 93 ? -4.275 7.907 11.960 1.00 96.75 93 ALA A N 1
ATOM 751 C CA . ALA A 1 93 ? -5.394 7.323 12.682 1.00 96.75 93 ALA A CA 1
ATOM 752 C C . ALA A 1 93 ? -6.728 7.730 12.049 1.00 96.75 93 ALA A C 1
ATOM 754 O O . ALA A 1 93 ? -6.914 8.872 11.620 1.00 96.75 93 ALA A O 1
ATOM 755 N N . ASP A 1 94 ? -7.675 6.799 12.022 1.00 97.50 94 ASP A N 1
ATOM 756 C CA . ASP A 1 94 ? -9.001 7.068 11.488 1.00 97.50 94 ASP A CA 1
ATOM 757 C C . ASP A 1 94 ? -9.749 8.086 12.355 1.00 97.50 94 ASP A C 1
ATOM 759 O O . ASP A 1 94 ? -10.164 7.777 13.477 1.00 97.50 94 ASP A O 1
ATOM 763 N N . ARG A 1 95 ? -9.984 9.273 11.787 1.00 95.56 95 ARG A N 1
ATOM 764 C CA . ARG A 1 95 ? -10.711 10.397 12.396 1.00 95.56 95 ARG A CA 1
ATOM 765 C C . ARG A 1 95 ? -12.126 10.031 12.849 1.00 95.56 95 ARG A C 1
ATOM 767 O O . ARG A 1 95 ? -12.626 10.660 13.776 1.00 95.56 95 ARG A O 1
ATOM 774 N N . MET A 1 96 ? -12.735 9.008 12.249 1.00 95.69 96 MET A N 1
ATOM 775 C CA . MET A 1 96 ? -14.065 8.505 12.603 1.00 95.69 96 MET A CA 1
ATOM 776 C C . MET A 1 96 ? -14.043 7.470 13.737 1.00 95.69 96 MET A C 1
ATOM 778 O O . MET A 1 96 ? -15.083 6.920 14.093 1.00 95.69 96 MET A O 1
ATOM 782 N N . SER A 1 97 ? -12.878 7.191 14.330 1.00 96.88 97 SER A N 1
ATOM 783 C CA . SER A 1 97 ? -12.786 6.388 15.552 1.00 96.88 97 SER A CA 1
ATOM 784 C C . SER A 1 97 ? -13.407 7.135 16.731 1.00 96.88 97 SER A C 1
ATOM 786 O O . SER A 1 97 ? -13.154 8.328 16.909 1.00 96.88 97 SER A O 1
ATOM 788 N N . GLY A 1 98 ? -14.142 6.421 17.591 1.00 95.50 98 GLY A N 1
ATOM 789 C CA . GLY A 1 98 ? -14.883 7.015 18.711 1.00 95.50 98 GLY A CA 1
ATOM 790 C C . GLY A 1 98 ? -14.050 7.965 19.581 1.00 95.50 98 GLY A C 1
ATOM 791 O O . GLY A 1 98 ? -14.500 9.063 19.897 1.00 95.50 98 GLY A O 1
ATOM 792 N N . SER A 1 99 ? -12.796 7.616 19.880 1.00 94.94 99 SER A N 1
ATOM 793 C CA . SER A 1 99 ? -11.891 8.458 20.675 1.00 94.94 99 SER A CA 1
ATOM 794 C C . SER A 1 99 ? -11.473 9.770 20.001 1.00 94.94 99 SER A C 1
ATOM 796 O O . SER A 1 99 ? -11.233 10.756 20.700 1.00 94.94 99 SER A O 1
ATOM 798 N N . LEU A 1 100 ? -11.388 9.820 18.668 1.00 95.69 100 LEU A N 1
ATOM 799 C CA . LEU A 1 100 ? -11.089 11.048 17.924 1.00 95.69 100 LEU A CA 1
ATOM 800 C C . LEU A 1 100 ? -12.350 11.883 17.706 1.00 95.69 100 LEU A C 1
ATOM 802 O O . LEU A 1 100 ? -12.311 13.094 17.924 1.00 95.69 100 LEU A O 1
ATOM 806 N N . VAL A 1 101 ? -13.483 11.238 17.417 1.00 95.62 101 VAL A N 1
ATOM 807 C CA . VAL A 1 101 ? -14.798 11.896 17.355 1.00 95.62 101 VAL A CA 1
ATOM 808 C C . VAL A 1 101 ? -15.100 12.602 18.681 1.00 95.62 101 VAL A C 1
ATOM 810 O O . VAL A 1 101 ? -15.361 13.805 18.695 1.00 95.62 101 VAL A O 1
ATOM 813 N N . ALA A 1 102 ? -14.932 11.899 19.804 1.00 95.38 102 ALA A N 1
ATOM 814 C CA . ALA A 1 102 ? -15.132 12.414 21.159 1.00 95.38 102 ALA A CA 1
ATOM 815 C C . ALA A 1 102 ? -14.234 13.611 21.521 1.00 95.38 102 ALA A C 1
ATOM 817 O O . ALA A 1 102 ? -14.583 14.418 22.384 1.00 95.38 102 ALA A O 1
ATOM 818 N N . LYS A 1 103 ? -13.055 13.722 20.894 1.00 94.38 103 LYS A N 1
ATOM 819 C CA . LYS A 1 103 ? -12.147 14.869 21.055 1.00 94.38 103 LYS A CA 1
ATOM 820 C C . LYS A 1 103 ? -12.524 16.041 20.152 1.00 94.38 103 LYS A C 1
ATOM 822 O O . LYS A 1 103 ? -12.313 17.179 20.551 1.00 94.38 103 LYS A O 1
ATOM 827 N N . SER A 1 104 ? -13.042 15.759 18.959 1.00 94.75 104 SER A N 1
ATOM 828 C CA . SER A 1 104 ? -13.341 16.767 17.937 1.00 94.75 104 SER A CA 1
ATOM 829 C C . SER A 1 104 ? -14.671 17.495 18.137 1.00 94.75 104 SER A C 1
ATOM 831 O O . SER A 1 104 ? -14.805 18.628 17.685 1.00 94.75 104 SER A O 1
ATOM 833 N N . LEU A 1 105 ? -15.646 16.867 18.804 1.00 94.38 105 LEU A N 1
ATOM 834 C CA . LEU A 1 105 ? -16.985 17.430 18.973 1.00 94.38 105 LEU A CA 1
ATOM 835 C C . LEU A 1 105 ? -17.091 18.263 20.266 1.00 94.38 105 LEU A C 1
ATOM 837 O O . LEU A 1 105 ? -16.938 17.712 21.364 1.00 94.38 105 LEU A O 1
ATOM 841 N N . PRO A 1 106 ? -17.370 19.576 20.169 1.00 93.50 106 PRO A N 1
ATOM 842 C CA . PRO A 1 106 ? -17.603 20.420 21.334 1.00 93.50 106 PRO A CA 1
ATOM 843 C C . PRO A 1 106 ? -18.969 20.117 21.970 1.00 93.50 106 PRO A C 1
ATOM 845 O O . PRO A 1 106 ? -19.913 19.734 21.287 1.00 93.50 106 PRO A O 1
ATOM 848 N N . GLY A 1 107 ? -19.083 20.307 23.287 1.00 92.44 107 GLY A N 1
ATOM 849 C CA . GLY A 1 107 ? -20.361 20.187 24.004 1.00 92.44 107 GLY A CA 1
ATOM 850 C C . GLY A 1 107 ? -20.859 18.758 24.256 1.00 92.44 107 GLY A C 1
ATOM 851 O O . GLY A 1 107 ? -21.981 18.588 24.721 1.00 92.44 107 GLY A O 1
ATOM 852 N N . LEU A 1 108 ? -20.046 17.731 23.982 1.00 93.81 108 LEU A N 1
ATOM 853 C CA . LEU A 1 108 ? -20.383 16.349 24.334 1.00 93.81 108 LEU A CA 1
ATOM 854 C C . LEU A 1 108 ? -20.477 16.160 25.852 1.00 93.81 108 LEU A C 1
ATOM 856 O O . LEU A 1 108 ? -19.568 16.544 26.593 1.00 93.81 108 LEU A O 1
ATOM 860 N N . ASP A 1 109 ? -21.534 15.471 26.280 1.00 96.00 109 ASP A N 1
ATOM 861 C CA . ASP A 1 109 ? -21.691 15.007 27.655 1.00 96.00 109 ASP A CA 1
ATOM 862 C C . ASP A 1 109 ? -20.460 14.182 28.116 1.00 96.00 109 ASP A C 1
ATOM 864 O O . ASP A 1 109 ? -19.959 13.338 27.355 1.00 96.00 109 ASP A O 1
ATOM 868 N N . PRO A 1 110 ? -19.937 14.390 29.344 1.00 95.44 110 PRO A N 1
ATOM 869 C CA . PRO A 1 110 ? -18.749 13.689 29.827 1.00 95.44 110 PRO A CA 1
ATOM 870 C C . PRO A 1 110 ? -18.866 12.161 29.852 1.00 95.44 110 PRO A C 1
ATOM 872 O O . PRO A 1 110 ? -17.865 11.477 29.616 1.00 95.44 110 PRO A O 1
ATOM 875 N N . GLN A 1 111 ? -20.048 11.607 30.135 1.00 96.31 111 GLN A N 1
ATOM 876 C CA . GLN A 1 111 ? -20.263 10.161 30.137 1.00 96.31 111 GLN A CA 1
ATOM 877 C C . GLN A 1 111 ? -20.226 9.618 28.708 1.00 96.31 111 GLN A C 1
ATOM 879 O O . GLN A 1 111 ? -19.498 8.656 28.447 1.00 96.31 111 GLN A O 1
ATOM 884 N N . LEU A 1 112 ? -20.906 10.279 27.768 1.00 95.75 112 LEU A N 1
ATOM 885 C CA . LEU A 1 112 ? -20.857 9.912 26.350 1.00 95.75 112 LEU A CA 1
ATOM 886 C C . LEU A 1 112 ? -19.430 10.009 25.788 1.00 95.75 112 LEU A C 1
ATOM 888 O O . LEU A 1 112 ? -18.963 9.107 25.091 1.00 95.75 112 LEU A O 1
ATOM 892 N N . LYS A 1 113 ? -18.683 11.058 26.152 1.00 96.06 113 LYS A N 1
ATOM 893 C CA . LYS A 1 113 ? -17.275 11.226 25.759 1.00 96.06 113 LYS A CA 1
ATOM 894 C C . LYS A 1 113 ? -16.404 10.062 26.238 1.00 96.06 113 LYS A C 1
ATOM 896 O O . LYS A 1 113 ? -15.544 9.590 25.487 1.00 96.06 113 LYS A O 1
ATOM 901 N N . ARG A 1 114 ? -16.626 9.578 27.467 1.00 95.50 114 ARG A N 1
ATOM 902 C CA . ARG A 1 114 ? -15.939 8.394 28.012 1.00 95.50 114 ARG A CA 1
ATOM 903 C C . ARG A 1 114 ? -16.331 7.124 27.259 1.00 95.50 114 ARG A C 1
ATOM 905 O O . ARG A 1 114 ? -15.440 6.363 26.897 1.00 95.50 114 ARG A O 1
ATOM 912 N N . GLN A 1 115 ? -17.620 6.925 26.976 1.00 96.44 115 GLN A N 1
ATOM 913 C CA . GLN A 1 115 ? -18.107 5.763 26.223 1.00 96.44 115 GLN A CA 1
ATOM 914 C C . GLN A 1 115 ? -17.500 5.703 24.817 1.00 96.44 115 GLN A C 1
ATOM 916 O O . GLN A 1 115 ? -16.922 4.684 24.453 1.00 96.44 115 GLN A O 1
ATOM 921 N N . LEU A 1 116 ? -17.534 6.810 24.067 1.00 96.00 116 LEU A N 1
ATOM 922 C CA . LEU A 1 116 ? -16.934 6.904 22.731 1.00 96.00 116 LEU A CA 1
ATOM 923 C C . LEU A 1 116 ? -15.418 6.672 22.758 1.00 96.00 116 LEU A C 1
ATOM 925 O O . LEU A 1 116 ? -14.874 5.985 21.895 1.00 96.00 116 LEU A O 1
ATOM 929 N N . SER A 1 117 ? -14.730 7.211 23.767 1.00 95.19 117 SER A N 1
ATOM 930 C CA . SER A 1 117 ? -13.282 7.024 23.925 1.00 95.19 117 SER A CA 1
ATOM 931 C C . SER A 1 117 ? -12.891 5.591 24.287 1.00 95.19 117 SER A C 1
ATOM 933 O O . SER A 1 117 ? -11.763 5.194 24.004 1.00 95.19 117 SER A O 1
ATOM 935 N N . ALA A 1 118 ? -13.800 4.829 24.900 1.00 96.00 118 ALA A N 1
ATOM 936 C CA . ALA A 1 118 ? -13.594 3.430 25.264 1.00 96.00 118 ALA A CA 1
ATOM 937 C C . ALA A 1 118 ? -13.896 2.448 24.118 1.00 96.00 118 ALA A C 1
ATOM 939 O O . ALA A 1 118 ? -13.555 1.270 24.221 1.00 96.00 118 ALA A O 1
ATOM 940 N N . MET A 1 119 ? -14.522 2.904 23.027 1.00 96.12 119 MET A N 1
ATOM 941 C CA . MET A 1 119 ? -14.774 2.060 21.860 1.00 96.12 119 MET A CA 1
ATOM 942 C C . MET A 1 119 ? -13.464 1.643 21.185 1.00 96.12 119 MET A C 1
ATOM 944 O O . MET A 1 119 ? -12.503 2.411 21.106 1.00 96.12 119 MET A O 1
ATOM 948 N N . THR A 1 120 ? -13.447 0.429 20.636 1.00 96.94 120 THR A N 1
ATOM 949 C CA . THR A 1 120 ? -12.370 -0.038 19.755 1.00 96.94 120 THR A CA 1
ATOM 950 C C . THR A 1 120 ? -12.199 0.927 18.583 1.00 96.94 120 THR A C 1
ATOM 952 O O . THR A 1 120 ? -13.184 1.321 17.957 1.00 96.94 120 THR A O 1
ATOM 955 N N . SER A 1 121 ? -10.958 1.316 18.273 1.00 97.75 121 SER A N 1
ATOM 956 C CA . SER A 1 121 ? -10.719 2.227 17.150 1.00 97.75 121 SER A CA 1
ATOM 957 C C . SER A 1 121 ? -11.004 1.539 15.818 1.00 97.75 121 SER A C 1
ATOM 959 O O . SER A 1 121 ? -10.831 0.325 15.675 1.00 97.75 121 SER A O 1
ATOM 961 N N . ASN A 1 122 ? -11.378 2.307 14.798 1.00 98.12 122 ASN A N 1
ATOM 962 C CA . ASN A 1 122 ? -11.644 1.732 13.483 1.00 98.12 122 ASN A CA 1
ATOM 963 C C . ASN A 1 122 ? -10.375 1.107 12.874 1.00 98.12 122 ASN A C 1
ATOM 965 O O . ASN A 1 122 ? -10.457 0.081 12.201 1.00 98.12 122 ASN A O 1
ATOM 969 N N . ASP A 1 123 ? -9.191 1.656 13.174 1.00 98.25 123 ASP A N 1
ATOM 970 C CA . ASP A 1 123 ? -7.908 1.060 12.778 1.00 98.25 123 ASP A CA 1
ATOM 971 C C . ASP A 1 123 ? -7.684 -0.314 13.430 1.00 98.25 123 ASP A C 1
ATOM 973 O O . ASP A 1 123 ? -7.154 -1.223 12.794 1.00 98.25 123 ASP A O 1
ATOM 977 N N . GLN A 1 124 ? -8.102 -0.497 14.690 1.00 98.12 124 GLN A N 1
ATOM 978 C CA . GLN A 1 124 ? -8.070 -1.800 15.364 1.00 98.12 124 GLN A CA 1
ATOM 979 C C . GLN A 1 124 ? -9.095 -2.768 14.766 1.00 98.12 124 GLN A C 1
ATOM 981 O O . GLN A 1 124 ? -8.794 -3.954 14.635 1.00 98.12 124 GLN A O 1
ATOM 986 N N . LEU A 1 125 ? -10.273 -2.280 14.365 1.00 97.81 125 LEU A N 1
ATOM 987 C CA . LEU A 1 125 ? -11.281 -3.089 13.679 1.00 97.81 125 LEU A CA 1
ATOM 988 C C . LEU A 1 125 ? -10.747 -3.623 12.340 1.00 97.81 125 LEU A C 1
ATOM 990 O O . LEU A 1 125 ? -10.822 -4.827 12.099 1.00 97.81 125 LEU A O 1
ATOM 994 N N . LEU A 1 126 ? -10.134 -2.777 11.507 1.00 98.56 126 LEU A N 1
ATOM 995 C CA . LEU A 1 126 ? -9.471 -3.225 10.275 1.00 98.56 126 LEU A CA 1
ATOM 996 C C . LEU A 1 126 ? -8.252 -4.116 10.565 1.00 98.56 126 LEU A C 1
ATOM 998 O O . LEU A 1 126 ? -8.084 -5.165 9.947 1.00 98.56 126 LEU A O 1
ATOM 1002 N N . GLY A 1 127 ? -7.438 -3.762 11.558 1.00 98.19 127 GLY A N 1
ATOM 1003 C CA . GLY A 1 127 ? -6.320 -4.594 12.003 1.00 98.19 127 GLY A CA 1
ATOM 1004 C C . GLY A 1 127 ? -6.749 -6.004 12.422 1.00 98.19 127 GLY A C 1
ATOM 1005 O O . GLY A 1 127 ? -6.043 -6.973 12.152 1.00 98.19 127 GLY A O 1
ATOM 1006 N N . SER A 1 128 ? -7.934 -6.152 13.023 1.00 97.56 128 SER A N 1
ATOM 1007 C CA . SER A 1 128 ? -8.444 -7.451 13.473 1.00 97.56 128 SER A CA 1
ATOM 1008 C C . SER A 1 128 ? -8.743 -8.414 12.319 1.00 97.56 128 SER A C 1
ATOM 1010 O O . SER A 1 128 ? -8.341 -9.577 12.393 1.00 97.56 128 SER A O 1
ATOM 1012 N N . ILE A 1 129 ? -9.356 -7.938 11.226 1.00 97.12 129 ILE A N 1
ATOM 1013 C CA . ILE A 1 129 ? -9.616 -8.776 10.045 1.00 97.12 129 ILE A CA 1
ATOM 1014 C C . ILE A 1 129 ? -8.320 -9.092 9.292 1.00 97.12 129 ILE A C 1
ATOM 1016 O O . ILE A 1 129 ? -8.137 -10.218 8.832 1.00 97.12 129 ILE A O 1
ATOM 1020 N N . ILE A 1 130 ? -7.374 -8.146 9.246 1.00 97.69 130 ILE A N 1
ATOM 1021 C CA . ILE A 1 130 ? -6.029 -8.372 8.697 1.00 97.69 130 ILE A CA 1
ATOM 1022 C C . ILE A 1 130 ? -5.321 -9.483 9.475 1.00 97.69 130 ILE A C 1
ATOM 1024 O O . ILE A 1 130 ? -4.820 -10.437 8.881 1.00 97.69 130 ILE A O 1
ATOM 1028 N N . LYS A 1 131 ? -5.333 -9.404 10.809 1.00 96.94 131 LYS A N 1
ATOM 1029 C CA . LYS A 1 131 ? -4.755 -10.424 11.687 1.00 96.94 131 LYS A CA 1
ATOM 1030 C C . LYS A 1 131 ? -5.403 -11.789 11.487 1.00 96.94 131 LYS A C 1
ATOM 1032 O O . LYS A 1 131 ? -4.695 -12.793 11.420 1.00 96.94 131 LYS A O 1
ATOM 1037 N N . GLN A 1 132 ? -6.730 -11.832 11.381 1.00 94.75 132 GLN A N 1
ATOM 1038 C CA . GLN A 1 132 ? -7.467 -13.069 11.142 1.00 94.75 132 GLN A CA 1
ATOM 1039 C C . GLN A 1 132 ? -7.090 -13.700 9.795 1.00 94.75 132 GLN A C 1
ATOM 1041 O O . GLN A 1 132 ? -6.805 -14.895 9.746 1.00 94.75 132 GLN A O 1
ATOM 1046 N N . ALA A 1 133 ? -7.020 -12.908 8.722 1.00 93.31 133 ALA A N 1
ATOM 1047 C CA . ALA A 1 133 ? -6.597 -13.388 7.408 1.00 93.31 133 ALA A CA 1
ATOM 1048 C C . ALA A 1 133 ? -5.155 -13.918 7.442 1.00 93.31 133 ALA A C 1
ATOM 1050 O O . ALA A 1 133 ? -4.890 -15.043 7.015 1.00 93.31 133 ALA A O 1
ATOM 1051 N N . SER A 1 134 ? -4.235 -13.154 8.035 1.00 88.75 134 SER A N 1
ATOM 1052 C CA . SER A 1 134 ? -2.827 -13.532 8.169 1.00 88.75 134 SER A CA 1
ATOM 1053 C C . SER A 1 134 ? -2.612 -14.789 9.014 1.00 88.75 134 SER A C 1
ATOM 1055 O O . SER A 1 134 ? -1.654 -15.520 8.772 1.00 88.75 134 SER A O 1
ATOM 1057 N N . ALA A 1 135 ? -3.498 -15.118 9.961 1.00 89.62 135 ALA A N 1
ATOM 1058 C CA . ALA A 1 135 ? -3.426 -16.386 10.698 1.00 89.62 135 ALA A CA 1
ATOM 1059 C C . ALA A 1 135 ? -3.568 -17.618 9.778 1.00 89.62 135 ALA A C 1
ATOM 1061 O O . ALA A 1 135 ? -3.074 -18.701 10.097 1.00 89.62 135 ALA A O 1
ATOM 1062 N N . HIS A 1 136 ? -4.184 -17.446 8.606 1.00 85.12 136 HIS A N 1
ATOM 1063 C CA . HIS A 1 136 ? -4.371 -18.481 7.595 1.00 85.12 136 HIS A CA 1
ATOM 1064 C C . HIS A 1 136 ? -3.420 -18.338 6.393 1.00 85.12 136 HIS A C 1
ATOM 1066 O O . HIS A 1 136 ? -3.674 -18.937 5.348 1.00 85.12 136 HIS A O 1
ATOM 1072 N N . TRP A 1 137 ? -2.289 -17.633 6.535 1.00 76.81 137 TRP A N 1
ATOM 1073 C CA . TRP A 1 137 ? -1.329 -17.413 5.440 1.00 76.81 137 TRP A CA 1
ATOM 1074 C C . TRP A 1 137 ? -0.812 -18.696 4.782 1.00 76.81 137 TRP A C 1
ATOM 1076 O O . TRP A 1 137 ? -0.670 -18.747 3.566 1.00 76.81 137 TRP A O 1
ATOM 1086 N N . LYS A 1 138 ? -0.637 -19.781 5.547 1.00 77.62 138 LYS A N 1
ATOM 1087 C CA . LYS A 1 138 ? -0.255 -21.099 5.001 1.00 77.62 138 LYS A CA 1
ATOM 1088 C C . LYS A 1 138 ? -1.312 -21.710 4.070 1.00 77.62 138 LYS A C 1
ATOM 1090 O O . LYS A 1 138 ? -1.001 -22.623 3.317 1.00 77.62 138 LYS A O 1
ATOM 1095 N N . LYS A 1 139 ? -2.558 -21.231 4.134 1.00 80.94 139 LYS A N 1
ATOM 1096 C CA . LYS A 1 139 ? -3.658 -21.595 3.228 1.00 80.94 139 LYS A CA 1
ATOM 1097 C C . LYS A 1 139 ? -3.793 -20.605 2.057 1.00 80.94 139 LYS A C 1
ATOM 1099 O O . LYS A 1 139 ? -4.763 -20.674 1.309 1.00 80.94 139 LYS A O 1
ATOM 1104 N N . GLY A 1 140 ? -2.840 -19.681 1.910 1.00 82.25 140 GLY A N 1
ATOM 1105 C CA . GLY A 1 140 ? -2.811 -18.658 0.867 1.00 82.25 140 GLY A CA 1
ATOM 1106 C C . GLY A 1 140 ? -3.645 -17.413 1.169 1.00 82.25 140 GLY A C 1
ATOM 1107 O O . GLY A 1 140 ? -3.901 -16.653 0.243 1.00 82.25 140 GLY A O 1
ATOM 1108 N N . PHE A 1 141 ? -4.088 -17.202 2.416 1.00 92.06 141 PHE A N 1
ATOM 1109 C CA . PHE A 1 141 ? -4.871 -16.019 2.790 1.00 92.06 141 PHE A CA 1
ATOM 1110 C C . PHE A 1 141 ? -4.003 -14.886 3.333 1.00 92.06 141 PHE A C 1
ATOM 1112 O O . PHE A 1 141 ? -3.111 -15.115 4.146 1.00 92.06 141 PHE A O 1
ATOM 1119 N N . GLY A 1 142 ? -4.277 -13.643 2.950 1.00 96.00 142 GLY A N 1
ATOM 1120 C CA . GLY A 1 142 ? -3.541 -12.528 3.534 1.00 96.00 142 GLY A CA 1
ATOM 1121 C C . GLY A 1 142 ? -3.950 -11.158 3.034 1.00 96.00 142 GLY A C 1
ATOM 1122 O O . GLY A 1 142 ? -4.646 -11.010 2.033 1.00 96.00 142 GLY A O 1
ATOM 1123 N N . VAL A 1 143 ? -3.471 -10.145 3.747 1.00 97.62 143 VAL A N 1
ATOM 1124 C CA . VAL A 1 143 ? -3.601 -8.747 3.340 1.00 97.62 143 VAL A CA 1
ATOM 1125 C C . VAL A 1 143 ? -2.216 -8.151 3.137 1.00 97.62 143 VAL A C 1
ATOM 1127 O O . VAL A 1 143 ? -1.352 -8.266 4.011 1.00 97.62 143 VAL A O 1
ATOM 1130 N N . VAL A 1 144 ? -2.016 -7.506 1.992 1.00 97.25 144 VAL A N 1
ATOM 1131 C CA . VAL A 1 144 ? -0.841 -6.687 1.699 1.00 97.25 144 VAL A CA 1
ATOM 1132 C C . VAL A 1 144 ? -1.242 -5.225 1.785 1.00 97.25 144 VAL A C 1
ATOM 1134 O O . VAL A 1 144 ? -2.177 -4.788 1.117 1.00 97.25 144 VAL A O 1
ATOM 1137 N N . VAL A 1 145 ? -0.536 -4.468 2.618 1.00 97.75 145 VAL A N 1
ATOM 1138 C CA . VAL A 1 145 ? -0.811 -3.042 2.818 1.00 97.75 145 VAL A CA 1
ATOM 1139 C C . VAL A 1 145 ? 0.158 -2.190 2.006 1.00 97.75 145 VAL A C 1
ATOM 1141 O O . VAL A 1 145 ? 1.359 -2.478 1.963 1.00 97.75 145 VAL A O 1
ATOM 1144 N N . GLY A 1 146 ? -0.372 -1.142 1.376 1.00 97.19 146 GLY A N 1
ATOM 1145 C CA . GLY A 1 146 ? 0.403 -0.161 0.630 1.00 97.19 146 GLY A CA 1
ATOM 1146 C C . GLY A 1 146 ? 1.252 0.728 1.538 1.00 97.19 146 GLY A C 1
ATOM 1147 O O . GLY A 1 146 ? 0.859 1.052 2.660 1.00 97.19 146 GLY A O 1
ATOM 1148 N N . GLN A 1 147 ? 2.428 1.119 1.062 1.00 95.25 147 GLN A N 1
ATOM 1149 C CA . GLN A 1 147 ? 3.342 2.078 1.688 1.00 95.25 147 GLN A CA 1
ATOM 1150 C C . GLN A 1 147 ? 3.968 2.965 0.609 1.00 95.25 147 GLN A C 1
ATOM 1152 O O . GLN A 1 147 ? 3.968 2.609 -0.569 1.00 95.25 147 GLN A O 1
ATOM 1157 N N . SER A 1 148 ? 4.559 4.091 1.002 1.00 95.38 148 SER A N 1
ATOM 1158 C CA . SER A 1 148 ? 5.281 4.963 0.070 1.00 95.38 148 SER A CA 1
ATOM 1159 C C . SER A 1 148 ? 6.673 5.288 0.584 1.00 95.38 148 SER A C 1
ATOM 1161 O O . SER A 1 148 ? 6.874 5.466 1.777 1.00 95.38 148 SER A O 1
ATOM 1163 N N . GLY A 1 149 ? 7.635 5.420 -0.317 1.00 94.19 149 GLY A N 1
ATOM 1164 C CA . GLY A 1 149 ? 8.875 6.145 -0.089 1.00 94.19 149 GLY A CA 1
ATOM 1165 C C . GLY A 1 149 ? 8.624 7.629 0.170 1.00 94.19 149 GLY A C 1
ATOM 1166 O O . GLY A 1 149 ? 7.654 8.201 -0.334 1.00 94.19 149 GLY A O 1
ATOM 1167 N N . LEU A 1 150 ? 9.499 8.233 0.966 1.00 94.19 150 LEU A N 1
ATOM 1168 C CA . LEU A 1 150 ? 9.549 9.664 1.262 1.00 94.19 150 LEU A CA 1
ATOM 1169 C C . LEU A 1 150 ? 10.863 10.250 0.749 1.00 94.19 150 LEU A C 1
ATOM 1171 O O . LEU A 1 150 ? 11.857 9.534 0.680 1.00 94.19 150 LEU A O 1
ATOM 1175 N N . ASN A 1 151 ? 10.873 11.552 0.455 1.00 92.12 151 ASN A N 1
ATOM 1176 C CA . ASN A 1 151 ? 12.080 12.305 0.078 1.00 92.12 151 ASN A CA 1
ATOM 1177 C C . ASN A 1 151 ? 12.886 12.806 1.289 1.00 92.12 151 ASN A C 1
ATOM 1179 O O . ASN A 1 151 ? 13.895 13.483 1.124 1.00 92.12 151 ASN A O 1
ATOM 1183 N N . GLU A 1 152 ? 12.458 12.444 2.493 1.00 93.06 152 GLU A N 1
ATOM 1184 C CA . GLU A 1 152 ? 13.123 12.728 3.757 1.00 93.06 152 GLU A CA 1
ATOM 1185 C C . GLU A 1 152 ? 13.169 11.461 4.613 1.00 93.06 152 GLU A C 1
ATOM 1187 O O . GLU A 1 152 ? 12.330 10.564 4.463 1.00 93.06 152 GLU A O 1
ATOM 1192 N N . GLU A 1 153 ? 14.158 11.374 5.499 1.00 92.44 153 GLU A N 1
ATOM 1193 C CA . GLU A 1 153 ? 14.219 10.299 6.485 1.00 92.44 153 GLU A CA 1
ATOM 1194 C C . GLU A 1 153 ? 13.063 10.440 7.479 1.00 92.44 153 GLU A C 1
ATOM 1196 O O . GLU A 1 153 ? 12.724 11.536 7.924 1.00 92.44 153 GLU A O 1
ATOM 1201 N N . ARG A 1 154 ? 12.449 9.313 7.849 1.00 91.94 154 ARG A N 1
ATOM 1202 C CA . ARG A 1 154 ? 11.377 9.288 8.846 1.00 91.94 154 ARG A CA 1
ATOM 1203 C C . ARG A 1 154 ? 11.548 8.106 9.777 1.00 91.94 154 ARG A C 1
ATOM 1205 O O . ARG A 1 154 ? 11.415 6.951 9.367 1.00 91.94 154 ARG A O 1
ATOM 1212 N N . GLU A 1 155 ? 11.797 8.408 11.044 1.00 87.62 155 GLU A N 1
ATOM 1213 C CA . GLU A 1 155 ? 11.909 7.403 12.091 1.00 87.62 155 GLU A CA 1
ATOM 1214 C C . GLU A 1 155 ? 10.560 7.171 12.785 1.00 87.62 155 GLU A C 1
ATOM 1216 O O . GLU A 1 155 ? 9.767 8.089 12.993 1.00 87.62 155 GLU A O 1
ATOM 1221 N N . TYR A 1 156 ? 10.296 5.915 13.145 1.00 90.00 156 TYR A N 1
ATOM 1222 C CA . TYR A 1 156 ? 9.105 5.519 13.890 1.00 90.00 156 TYR A CA 1
ATOM 1223 C C . TYR A 1 156 ? 9.525 4.939 15.239 1.00 90.00 156 TYR A C 1
ATOM 1225 O O . TYR A 1 156 ? 9.877 3.765 15.324 1.00 90.00 156 TYR A O 1
ATOM 1233 N N . LEU A 1 157 ? 9.479 5.764 16.286 1.00 88.69 157 LEU A N 1
ATOM 1234 C CA . LEU A 1 157 ? 9.919 5.399 17.641 1.00 88.69 157 LEU A CA 1
ATOM 1235 C C . LEU A 1 157 ? 8.952 4.439 18.354 1.00 88.69 157 LEU A C 1
ATOM 1237 O O . LEU A 1 157 ? 9.331 3.720 19.274 1.00 88.69 157 LEU A O 1
ATOM 1241 N N . ASP A 1 158 ? 7.694 4.409 17.921 1.00 87.25 158 ASP A N 1
ATOM 1242 C CA . ASP A 1 158 ? 6.607 3.624 18.510 1.00 87.25 158 ASP A CA 1
ATOM 1243 C C . ASP A 1 158 ? 6.588 2.154 18.053 1.00 87.25 158 ASP A C 1
ATOM 1245 O O . ASP A 1 158 ? 5.752 1.364 18.501 1.00 87.25 158 ASP A O 1
ATOM 1249 N N . ARG A 1 159 ? 7.478 1.764 17.134 1.00 88.25 159 ARG A N 1
ATOM 1250 C CA . ARG A 1 159 ? 7.462 0.437 16.508 1.00 88.25 159 ARG A CA 1
ATOM 1251 C C . ARG A 1 159 ? 8.835 0.020 15.996 1.00 88.25 159 ARG A C 1
ATOM 1253 O O . ARG A 1 159 ? 9.726 0.824 15.772 1.00 88.25 159 ARG A O 1
ATOM 1260 N N . LYS A 1 160 ? 8.995 -1.276 15.728 1.00 89.25 160 LYS A N 1
ATOM 1261 C CA . LYS A 1 160 ? 10.241 -1.803 15.151 1.00 89.25 160 LYS A CA 1
ATOM 1262 C C . LYS A 1 160 ? 10.415 -1.358 13.689 1.00 89.25 160 LYS A C 1
ATOM 1264 O O . LYS A 1 160 ? 9.410 -1.226 12.972 1.00 89.25 160 LYS A O 1
ATOM 1269 N N . PRO A 1 161 ? 11.664 -1.214 13.205 1.00 88.56 161 PRO A N 1
ATOM 1270 C CA . PRO A 1 161 ? 11.940 -0.999 11.790 1.00 88.56 161 PRO A CA 1
ATOM 1271 C C . PRO A 1 161 ? 11.302 -2.083 10.922 1.00 88.56 161 PRO A C 1
ATOM 1273 O O . PRO A 1 161 ? 11.270 -3.262 11.297 1.00 88.56 161 PRO A O 1
ATOM 1276 N N . LEU A 1 162 ? 10.798 -1.682 9.756 1.00 89.19 162 LEU A N 1
ATOM 1277 C CA . LEU A 1 162 ? 10.213 -2.618 8.810 1.00 89.19 162 LEU A CA 1
ATOM 1278 C C . LEU A 1 162 ? 11.292 -3.586 8.309 1.00 89.19 162 LEU A C 1
ATOM 1280 O O . LEU A 1 162 ? 12.412 -3.191 7.980 1.00 89.19 162 LEU A O 1
ATOM 1284 N N . ARG A 1 163 ? 10.970 -4.879 8.274 1.00 88.12 163 ARG A N 1
ATOM 1285 C CA . ARG A 1 163 ? 11.883 -5.898 7.755 1.00 88.12 163 ARG A CA 1
ATOM 1286 C C . ARG A 1 163 ? 11.582 -6.133 6.283 1.00 88.12 163 ARG A C 1
ATOM 1288 O O . ARG A 1 163 ? 10.462 -6.490 5.936 1.00 88.12 163 ARG A O 1
ATOM 1295 N N . SER A 1 164 ? 12.600 -6.000 5.440 1.00 89.00 164 SER A N 1
ATOM 1296 C CA . SER A 1 164 ? 12.533 -6.487 4.063 1.00 89.00 164 SER A CA 1
ATOM 1297 C C . SER A 1 164 ? 12.323 -8.006 4.047 1.00 89.00 164 SER A C 1
ATOM 1299 O O . SER A 1 164 ? 13.019 -8.738 4.755 1.00 89.00 164 SER A O 1
ATOM 1301 N N . LYS A 1 165 ? 11.375 -8.464 3.222 1.00 87.38 165 LYS A N 1
ATOM 1302 C CA . LYS A 1 165 ? 11.120 -9.885 2.930 1.00 87.38 165 LYS A CA 1
ATOM 1303 C C . LYS A 1 165 ? 11.796 -10.354 1.634 1.00 87.38 165 LYS A C 1
ATOM 1305 O O . LYS A 1 165 ? 11.516 -11.446 1.152 1.00 87.38 165 LYS A O 1
ATOM 1310 N N . VAL A 1 166 ? 12.685 -9.539 1.063 1.00 90.00 166 VAL A N 1
ATOM 1311 C CA . VAL A 1 166 ? 13.378 -9.849 -0.191 1.00 90.00 166 VAL A CA 1
ATOM 1312 C C . VAL A 1 166 ? 14.668 -10.602 0.113 1.00 90.00 166 VAL A C 1
ATOM 1314 O O . VAL A 1 166 ? 15.622 -10.033 0.647 1.00 90.00 166 VAL A O 1
ATOM 1317 N N . TYR A 1 167 ? 14.711 -11.881 -0.257 1.00 87.81 167 TYR A N 1
ATOM 1318 C CA . TYR A 1 167 ? 15.942 -12.665 -0.231 1.00 87.81 167 TYR A CA 1
ATOM 1319 C C . TYR A 1 167 ? 16.719 -12.474 -1.535 1.00 87.81 167 TYR A C 1
ATOM 1321 O O . TYR A 1 167 ? 16.166 -12.599 -2.626 1.00 87.81 167 TYR A O 1
ATOM 1329 N N . GLN A 1 168 ? 18.012 -12.179 -1.426 1.00 86.50 168 GLN A N 1
ATOM 1330 C CA . GLN A 1 168 ? 18.891 -11.978 -2.574 1.00 86.50 168 GLN A CA 1
ATOM 1331 C C . GLN A 1 168 ? 19.856 -13.155 -2.676 1.00 86.50 168 GLN A C 1
ATOM 1333 O O . GLN A 1 168 ? 20.701 -13.350 -1.804 1.00 86.50 168 GLN A O 1
ATOM 1338 N N . ARG A 1 169 ? 19.752 -13.921 -3.763 1.00 86.19 169 ARG A N 1
ATOM 1339 C CA . ARG A 1 169 ? 20.756 -14.914 -4.153 1.00 86.19 169 ARG A CA 1
ATOM 1340 C C . ARG A 1 169 ? 21.522 -14.369 -5.345 1.00 86.19 169 ARG A C 1
ATOM 1342 O O . ARG A 1 169 ? 20.914 -13.981 -6.336 1.00 86.19 169 ARG A O 1
ATOM 1349 N N . GLN A 1 170 ? 22.845 -14.344 -5.248 1.00 84.69 170 GLN A N 1
ATOM 1350 C CA . GLN A 1 170 ? 23.683 -13.721 -6.261 1.00 84.69 170 GLN A CA 1
ATOM 1351 C C . GLN A 1 170 ? 24.833 -14.641 -6.674 1.00 84.69 170 GLN A C 1
ATOM 1353 O O . GLN A 1 170 ? 25.431 -15.311 -5.833 1.00 84.69 170 GLN A O 1
ATOM 1358 N N . MET A 1 171 ? 25.162 -14.645 -7.968 1.00 87.75 171 MET A N 1
ATOM 1359 C CA . MET A 1 171 ? 26.404 -15.237 -8.464 1.00 87.75 171 MET A CA 1
ATOM 1360 C C . MET A 1 171 ? 27.611 -14.371 -8.073 1.00 87.75 171 MET A C 1
ATOM 1362 O O . MET A 1 171 ? 27.510 -13.142 -7.956 1.00 87.75 171 MET A O 1
ATOM 1366 N N . ARG A 1 172 ? 28.769 -15.013 -7.883 1.00 88.12 172 ARG A N 1
ATOM 1367 C CA . ARG A 1 172 ? 30.031 -14.331 -7.569 1.00 88.12 172 ARG A CA 1
ATOM 1368 C C . ARG A 1 172 ? 30.372 -13.338 -8.687 1.00 88.12 172 ARG A C 1
ATOM 1370 O O . ARG A 1 172 ? 30.373 -13.707 -9.852 1.00 88.12 172 ARG A O 1
ATOM 1377 N N . GLY A 1 173 ? 30.651 -12.086 -8.322 1.00 86.06 173 GLY A N 1
ATOM 1378 C CA . GLY A 1 173 ? 31.027 -11.027 -9.269 1.00 86.06 173 GLY A CA 1
ATOM 1379 C C . GLY A 1 173 ? 29.865 -10.262 -9.912 1.00 86.06 173 GLY A C 1
ATOM 1380 O O . GLY A 1 173 ? 30.112 -9.248 -10.555 1.00 86.06 173 GLY A O 1
ATOM 1381 N N . ALA A 1 174 ? 28.607 -10.676 -9.719 1.00 85.69 174 ALA A N 1
ATOM 1382 C CA . ALA A 1 174 ? 27.481 -9.891 -10.225 1.00 85.69 174 ALA A CA 1
ATOM 1383 C C . ALA A 1 174 ? 27.334 -8.537 -9.481 1.00 85.69 174 ALA A C 1
ATOM 1385 O O . ALA A 1 174 ? 27.685 -8.417 -8.299 1.00 85.69 174 ALA A O 1
ATOM 1386 N N . PRO A 1 175 ? 26.823 -7.490 -10.147 1.00 84.00 175 PRO A N 1
ATOM 1387 C CA . PRO A 1 175 ? 26.516 -6.231 -9.485 1.00 84.00 175 PRO A CA 1
ATOM 1388 C C . PRO A 1 175 ? 25.357 -6.426 -8.506 1.00 84.00 175 PRO A C 1
ATOM 1390 O O . PRO A 1 175 ? 24.409 -7.170 -8.767 1.00 84.00 175 PRO A O 1
ATOM 1393 N N . LYS A 1 176 ? 25.424 -5.739 -7.365 1.00 84.12 176 LYS A N 1
ATOM 1394 C CA . LYS A 1 176 ? 24.380 -5.844 -6.347 1.00 84.12 176 LYS A CA 1
ATOM 1395 C C . LYS A 1 176 ? 23.105 -5.139 -6.836 1.00 84.12 176 LYS A C 1
ATOM 1397 O O . LYS A 1 176 ? 23.200 -4.002 -7.298 1.00 84.12 176 LYS A O 1
ATOM 1402 N N . PRO A 1 177 ? 21.914 -5.750 -6.698 1.00 78.50 177 PRO A N 1
ATOM 1403 C CA . PRO A 1 177 ? 20.655 -5.188 -7.200 1.00 78.50 177 PRO A CA 1
ATOM 1404 C C . PRO A 1 177 ? 20.346 -3.761 -6.736 1.00 78.50 177 PRO A C 1
ATOM 1406 O O . PRO A 1 177 ? 19.780 -2.939 -7.450 1.00 78.50 177 PRO A O 1
ATOM 1409 N N . TYR A 1 178 ? 20.771 -3.445 -5.519 1.00 79.31 178 TYR A N 1
ATOM 1410 C CA . TYR A 1 178 ? 20.529 -2.161 -4.883 1.00 79.31 178 TYR A CA 1
ATOM 1411 C C . TYR A 1 178 ? 21.299 -0.988 -5.532 1.00 79.31 178 TYR A C 1
ATOM 1413 O O . TYR A 1 178 ? 21.082 0.158 -5.151 1.00 79.31 178 TYR A O 1
ATOM 1421 N N . VAL A 1 179 ? 22.197 -1.258 -6.491 1.00 81.56 179 VAL A N 1
ATOM 1422 C CA . VAL A 1 179 ? 22.926 -0.235 -7.267 1.00 81.56 179 VAL A CA 1
ATOM 1423 C C . VAL A 1 179 ? 22.022 0.444 -8.303 1.00 81.56 179 VAL A C 1
ATOM 1425 O O . VAL A 1 179 ? 22.231 1.609 -8.612 1.00 81.56 179 VAL A O 1
ATOM 1428 N N . TRP A 1 180 ? 21.014 -0.261 -8.819 1.00 83.50 180 TRP A N 1
ATOM 1429 C CA . TRP A 1 180 ? 20.115 0.235 -9.871 1.00 83.50 180 TRP A CA 1
ATOM 1430 C C . TRP A 1 180 ? 18.654 0.355 -9.423 1.00 83.50 180 TRP A C 1
ATOM 1432 O O . TRP A 1 180 ? 17.851 0.972 -10.116 1.00 83.50 180 TRP A O 1
ATOM 1442 N N . ALA A 1 181 ? 18.294 -0.214 -8.270 1.00 90.31 181 ALA A N 1
ATOM 1443 C CA . ALA A 1 181 ? 16.970 -0.020 -7.688 1.00 90.31 181 ALA A CA 1
ATOM 1444 C C . ALA A 1 181 ? 16.782 1.449 -7.254 1.00 90.31 181 ALA A C 1
ATOM 1446 O O . ALA A 1 181 ? 17.626 1.957 -6.501 1.00 90.31 181 ALA A O 1
ATOM 1447 N N . PRO A 1 182 ? 15.685 2.118 -7.661 1.00 91.31 182 PRO A N 1
ATOM 1448 C CA . PRO A 1 182 ? 15.398 3.470 -7.203 1.00 91.31 182 PRO A CA 1
ATOM 1449 C C . PRO A 1 182 ? 15.279 3.492 -5.680 1.00 91.31 182 PRO A C 1
ATOM 1451 O O . PRO A 1 182 ? 14.793 2.534 -5.069 1.00 91.31 182 PRO A O 1
ATOM 1454 N N . ALA A 1 183 ? 15.775 4.561 -5.066 1.00 91.88 183 ALA A N 1
ATOM 1455 C CA . ALA A 1 183 ? 15.924 4.649 -3.623 1.00 91.88 183 ALA A CA 1
ATOM 1456 C C . ALA A 1 183 ? 15.119 5.805 -3.041 1.00 91.88 183 ALA A C 1
ATOM 1458 O O . ALA A 1 183 ? 14.973 6.843 -3.679 1.00 91.88 183 ALA A O 1
ATOM 1459 N N . PHE A 1 184 ? 14.672 5.623 -1.804 1.00 91.50 184 PHE A N 1
ATOM 1460 C CA . PHE A 1 184 ? 14.055 6.672 -1.005 1.0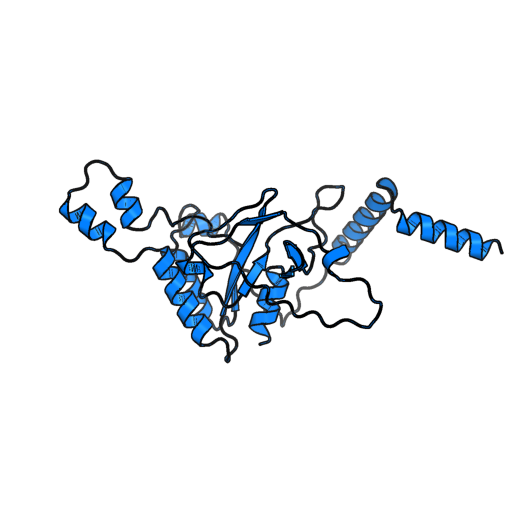0 91.50 184 PHE A CA 1
ATOM 1461 C C . PHE A 1 184 ? 14.778 6.769 0.342 1.00 91.50 184 PHE A C 1
ATOM 1463 O O . PHE A 1 184 ? 15.159 5.726 0.879 1.00 91.50 184 PHE A O 1
ATOM 1470 N N . PRO A 1 185 ? 14.992 7.978 0.886 1.00 91.81 185 PRO A N 1
ATOM 1471 C CA . PRO A 1 185 ? 15.586 8.162 2.212 1.00 91.81 185 PRO A CA 1
ATOM 1472 C C . PRO A 1 185 ? 14.667 7.730 3.364 1.00 91.81 185 PRO A C 1
ATOM 1474 O O . PRO A 1 185 ? 15.158 7.333 4.414 1.00 91.81 185 PRO A O 1
ATOM 1477 N N . GLY A 1 186 ? 13.344 7.746 3.188 1.00 93.75 186 GLY A N 1
ATOM 1478 C CA . GLY A 1 186 ? 12.406 7.329 4.233 1.00 93.75 186 GLY A CA 1
ATOM 1479 C C . GLY A 1 186 ? 11.215 6.542 3.711 1.00 93.75 186 GLY A C 1
ATOM 1480 O O . GLY A 1 186 ? 11.031 6.367 2.507 1.00 93.75 186 GLY A O 1
ATOM 1481 N N . LEU A 1 187 ? 10.391 6.061 4.643 1.00 94.50 187 LEU A N 1
ATOM 1482 C CA . LEU A 1 187 ? 9.155 5.336 4.355 1.00 94.50 187 LEU A CA 1
ATOM 1483 C C . LEU A 1 187 ? 7.981 5.963 5.098 1.00 94.50 187 LEU A C 1
ATOM 1485 O O . LEU A 1 187 ? 8.035 6.159 6.306 1.00 94.50 187 LEU A O 1
ATOM 1489 N N . LEU A 1 188 ? 6.889 6.190 4.383 1.00 95.56 188 LEU A N 1
ATOM 1490 C CA . LEU A 1 188 ? 5.570 6.442 4.926 1.00 95.56 188 LEU A CA 1
ATOM 1491 C C . LEU A 1 188 ? 4.888 5.101 5.213 1.00 95.56 188 LEU A C 1
ATOM 1493 O O . LEU A 1 188 ? 4.505 4.354 4.310 1.00 95.56 188 LEU A O 1
ATOM 1497 N N . ARG A 1 189 ? 4.771 4.796 6.502 1.00 95.56 189 ARG A N 1
ATOM 1498 C CA . ARG A 1 189 ? 4.207 3.560 7.050 1.00 95.56 189 ARG A CA 1
ATOM 1499 C C . ARG A 1 189 ? 2.753 3.730 7.469 1.00 95.56 189 ARG A C 1
ATOM 1501 O O . ARG A 1 189 ? 2.323 4.835 7.783 1.00 95.56 189 ARG A O 1
ATOM 1508 N N . ASN A 1 190 ? 2.029 2.615 7.533 1.00 96.75 190 ASN A N 1
ATOM 1509 C CA . ASN A 1 190 ? 0.646 2.573 8.012 1.00 96.75 190 ASN A CA 1
ATOM 1510 C C . ASN A 1 190 ? 0.589 2.681 9.539 1.00 96.75 190 ASN A C 1
ATOM 1512 O O . ASN A 1 190 ? 1.573 2.390 10.213 1.00 96.75 190 ASN A O 1
ATOM 1516 N N . VAL A 1 191 ? -0.557 3.025 10.122 1.00 96.44 191 VAL A N 1
ATOM 1517 C CA . VAL A 1 191 ? -0.765 2.943 11.574 1.00 96.44 191 VAL A CA 1
ATOM 1518 C C . VAL A 1 191 ? -0.526 1.521 12.088 1.00 96.44 191 VAL A C 1
ATOM 1520 O O . VAL A 1 191 ? -0.850 0.526 11.434 1.00 96.44 191 VAL A O 1
ATOM 1523 N N . LEU A 1 192 ? 0.044 1.421 13.291 1.00 95.88 192 LEU A N 1
ATOM 1524 C CA . LEU A 1 192 ? 0.517 0.154 13.851 1.00 95.88 192 LEU A CA 1
ATOM 1525 C C . LEU A 1 192 ? -0.547 -0.965 13.897 1.00 95.88 192 LEU A C 1
ATOM 1527 O O . LEU A 1 192 ? -0.185 -2.101 13.584 1.00 95.88 192 LEU A O 1
ATOM 1531 N N . PRO A 1 193 ? -1.831 -0.709 14.243 1.00 96.31 193 PRO A N 1
ATOM 1532 C CA . PRO A 1 193 ? -2.856 -1.755 14.260 1.00 96.31 193 PRO A CA 1
ATOM 1533 C C . PRO A 1 193 ? -3.083 -2.440 12.908 1.00 96.31 193 PRO A C 1
ATOM 1535 O O . PRO A 1 193 ? -3.369 -3.631 12.887 1.00 96.31 193 PRO A O 1
ATOM 1538 N N . ILE A 1 194 ? -2.927 -1.708 11.803 1.00 97.00 194 ILE A N 1
ATOM 1539 C CA . ILE A 1 194 ? -3.097 -2.214 10.433 1.00 97.00 194 ILE A CA 1
ATOM 1540 C C . ILE A 1 194 ? -1.796 -2.861 9.946 1.00 97.00 194 ILE A C 1
ATOM 1542 O O . ILE A 1 194 ? -1.802 -3.908 9.306 1.00 97.00 194 ILE A O 1
ATOM 1546 N N . GLU A 1 195 ? -0.657 -2.245 10.263 1.00 95.06 195 GLU A N 1
ATOM 1547 C CA . GLU A 1 195 ? 0.633 -2.638 9.705 1.00 95.06 195 GLU A CA 1
ATOM 1548 C C . GLU A 1 195 ? 1.193 -3.941 10.278 1.00 95.06 195 GLU A C 1
ATOM 1550 O O . GLU A 1 195 ? 1.785 -4.737 9.544 1.00 95.06 195 GLU A O 1
ATOM 1555 N N . LYS A 1 196 ? 1.078 -4.128 11.598 1.00 94.12 196 LYS A N 1
ATOM 1556 C CA . LYS A 1 196 ? 1.837 -5.158 12.327 1.00 94.12 196 LYS A CA 1
ATOM 1557 C C . LYS A 1 196 ? 1.436 -6.586 11.955 1.00 94.12 196 LYS A C 1
ATOM 1559 O O . LYS A 1 196 ? 2.274 -7.479 12.007 1.00 94.12 196 LYS A O 1
ATOM 1564 N N . ASP A 1 197 ? 0.169 -6.773 11.598 1.00 93.75 197 ASP A N 1
ATOM 1565 C CA . ASP A 1 197 ? -0.428 -8.076 11.315 1.00 93.75 197 ASP A CA 1
ATOM 1566 C C . ASP A 1 197 ? -0.581 -8.321 9.801 1.00 93.75 197 ASP A C 1
ATOM 1568 O O . ASP A 1 197 ? -1.087 -9.366 9.395 1.00 93.75 197 ASP A O 1
ATOM 1572 N N . ALA A 1 198 ? -0.144 -7.386 8.947 1.00 95.62 198 ALA A N 1
ATOM 1573 C CA . ALA A 1 198 ? -0.202 -7.540 7.497 1.00 95.62 198 ALA A CA 1
ATOM 1574 C C . ALA A 1 198 ? 0.705 -8.686 7.010 1.00 95.62 198 ALA A C 1
ATOM 1576 O O . ALA A 1 198 ? 1.853 -8.846 7.440 1.00 95.62 198 ALA A O 1
ATOM 1577 N N . ALA A 1 199 ? 0.205 -9.473 6.055 1.00 95.06 199 ALA A N 1
ATOM 1578 C CA . ALA A 1 199 ? 0.950 -10.566 5.433 1.00 95.06 199 ALA A CA 1
ATOM 1579 C C . ALA A 1 199 ? 2.102 -10.048 4.554 1.00 95.06 199 ALA A C 1
ATOM 1581 O O . ALA A 1 199 ? 3.102 -10.749 4.346 1.00 95.06 199 ALA A O 1
ATOM 1582 N N . GLY A 1 200 ? 2.002 -8.806 4.079 1.00 94.81 200 GLY A N 1
ATOM 1583 C CA . GLY A 1 200 ? 3.035 -8.135 3.305 1.00 94.81 200 GLY A CA 1
ATOM 1584 C C . GLY A 1 200 ? 2.923 -6.616 3.322 1.00 94.81 200 GLY A C 1
ATOM 1585 O O . GLY A 1 200 ? 1.883 -6.059 3.676 1.00 94.81 200 GLY A O 1
ATOM 1586 N N . HIS A 1 201 ? 4.007 -5.966 2.907 1.00 96.25 201 HIS A N 1
ATOM 1587 C CA . HIS A 1 201 ? 4.122 -4.512 2.794 1.00 96.25 201 HIS A CA 1
ATOM 1588 C C . HIS A 1 201 ? 4.643 -4.179 1.400 1.00 96.25 201 HIS A C 1
ATOM 1590 O O . HIS A 1 201 ? 5.745 -4.595 1.039 1.00 96.25 201 HIS A O 1
ATOM 1596 N N . GLY A 1 202 ? 3.827 -3.488 0.610 1.00 96.31 202 GLY A N 1
ATOM 1597 C CA . GLY A 1 202 ? 4.108 -3.215 -0.794 1.00 96.31 202 GLY A CA 1
ATOM 1598 C C . GLY A 1 202 ? 4.224 -1.726 -1.071 1.00 96.31 202 GLY A C 1
ATOM 1599 O O . GLY A 1 202 ? 3.376 -0.950 -0.641 1.00 96.31 202 GLY A O 1
ATOM 1600 N N . LEU A 1 203 ? 5.258 -1.320 -1.805 1.00 96.12 203 LEU A N 1
ATOM 1601 C CA . LEU A 1 203 ? 5.430 0.078 -2.193 1.00 96.12 203 LEU A CA 1
ATOM 1602 C C . LEU A 1 203 ? 4.520 0.468 -3.358 1.00 96.12 203 LEU A C 1
ATOM 1604 O O . LEU A 1 203 ? 4.395 -0.286 -4.327 1.00 96.12 203 LEU A O 1
ATOM 1608 N N . LEU A 1 204 ? 3.930 1.658 -3.249 1.00 95.44 204 LEU A N 1
ATOM 1609 C CA . LEU A 1 204 ? 3.035 2.263 -4.243 1.00 95.44 204 LEU A CA 1
ATOM 1610 C C . LEU A 1 204 ? 3.743 3.303 -5.124 1.00 95.44 204 LEU A C 1
ATOM 1612 O O . LEU A 1 204 ? 3.129 3.904 -5.999 1.00 95.44 204 LEU A O 1
ATOM 1616 N N . ASN A 1 205 ? 5.033 3.560 -4.887 1.00 92.88 205 ASN A N 1
ATOM 1617 C CA . ASN A 1 205 ? 5.765 4.589 -5.616 1.00 92.88 205 ASN A CA 1
ATOM 1618 C C . ASN A 1 205 ? 5.833 4.288 -7.111 1.00 92.88 205 ASN A C 1
ATOM 1620 O O . ASN A 1 205 ? 6.090 3.160 -7.536 1.00 92.88 205 ASN A O 1
ATOM 1624 N N . LEU A 1 206 ? 5.703 5.352 -7.895 1.00 89.62 206 LEU A N 1
ATOM 1625 C CA . LEU A 1 206 ? 5.847 5.333 -9.340 1.00 89.62 206 LEU A CA 1
ATOM 1626 C C . LEU A 1 206 ? 7.051 6.189 -9.729 1.00 89.62 206 LEU A C 1
ATOM 1628 O O . LEU A 1 206 ? 7.359 7.185 -9.077 1.00 89.62 206 LEU A O 1
ATOM 1632 N N . SER A 1 207 ? 7.730 5.787 -10.799 1.00 86.12 207 SER A N 1
ATOM 1633 C CA . SER A 1 207 ? 8.777 6.580 -11.437 1.00 86.12 207 SER A CA 1
ATOM 1634 C C . SER A 1 207 ? 8.291 6.899 -12.848 1.00 86.12 207 SER A C 1
ATOM 1636 O O . SER A 1 207 ? 8.335 6.003 -13.696 1.00 86.12 207 SER A O 1
ATOM 1638 N N . PRO A 1 208 ? 7.761 8.107 -13.101 1.00 88.94 208 PRO A N 1
ATOM 1639 C CA . PRO A 1 208 ? 7.346 8.487 -14.443 1.00 88.94 208 PRO A CA 1
ATOM 1640 C C . PRO A 1 208 ? 8.552 8.552 -15.388 1.00 88.94 208 PRO A C 1
ATOM 1642 O O . PRO A 1 208 ? 9.695 8.704 -14.949 1.00 88.94 208 PRO A O 1
ATOM 1645 N N . GLU A 1 209 ? 8.287 8.424 -16.687 1.00 91.56 209 GLU A N 1
ATOM 1646 C CA . GLU A 1 209 ? 9.293 8.675 -17.722 1.00 91.56 209 GLU A CA 1
ATOM 1647 C C . GLU A 1 209 ? 9.537 10.183 -17.912 1.00 91.56 209 GLU A C 1
ATOM 1649 O O . GLU A 1 209 ? 8.870 11.015 -17.294 1.00 91.56 209 GLU A O 1
ATOM 1654 N N . ILE A 1 210 ? 10.456 10.550 -18.812 1.00 90.56 210 ILE A N 1
ATOM 1655 C CA . ILE A 1 210 ? 10.803 11.950 -19.127 1.00 90.56 210 ILE A CA 1
ATOM 1656 C C . ILE A 1 210 ? 9.598 12.827 -19.520 1.00 90.56 210 ILE A C 1
ATOM 1658 O O . ILE A 1 210 ? 9.629 14.039 -19.330 1.00 90.56 210 ILE A O 1
ATOM 1662 N N . ASP A 1 211 ? 8.524 12.225 -20.041 1.00 91.06 211 ASP A N 1
ATOM 1663 C CA . ASP A 1 211 ? 7.287 12.911 -20.429 1.00 91.06 211 ASP A CA 1
ATOM 1664 C C . ASP A 1 211 ? 6.179 12.857 -19.359 1.00 91.06 211 ASP A C 1
ATOM 1666 O O . ASP A 1 211 ? 5.038 13.220 -19.636 1.00 91.06 211 ASP A O 1
ATOM 1670 N N . GLY A 1 212 ? 6.490 12.394 -18.144 1.00 91.88 212 GLY A N 1
ATOM 1671 C CA . GLY A 1 212 ? 5.551 12.314 -17.023 1.00 91.88 212 GLY A CA 1
ATOM 1672 C C . GLY A 1 212 ? 4.625 11.093 -17.047 1.00 91.88 212 GLY A C 1
ATOM 1673 O O . GLY A 1 212 ? 3.941 10.826 -16.060 1.00 91.88 212 GLY A O 1
ATOM 1674 N N . ILE A 1 213 ? 4.604 10.320 -18.136 1.00 93.06 213 ILE A N 1
ATOM 1675 C CA . ILE A 1 213 ? 3.729 9.151 -18.273 1.00 93.06 213 ILE A CA 1
ATOM 1676 C C . ILE A 1 213 ? 4.392 7.931 -17.625 1.00 93.06 213 ILE A C 1
ATOM 1678 O O . ILE A 1 213 ? 5.567 7.635 -17.853 1.00 93.06 213 ILE A O 1
ATOM 1682 N N . VAL A 1 214 ? 3.624 7.181 -16.834 1.00 91.94 214 VAL A N 1
ATOM 1683 C CA . VAL A 1 214 ? 4.089 5.947 -16.190 1.00 91.94 214 VAL A CA 1
ATOM 1684 C C . VAL A 1 214 ? 3.902 4.768 -17.142 1.00 91.94 214 VAL A C 1
ATOM 1686 O O . VAL A 1 214 ? 2.779 4.377 -17.445 1.00 91.94 214 VAL A O 1
ATOM 1689 N N . ARG A 1 215 ? 5.010 4.179 -17.603 1.00 90.88 215 ARG A N 1
ATOM 1690 C CA . ARG A 1 215 ? 5.005 2.990 -18.487 1.00 90.88 215 ARG A CA 1
ATOM 1691 C C . ARG A 1 215 ? 5.635 1.756 -17.859 1.00 90.88 215 ARG A C 1
ATOM 1693 O O . ARG A 1 215 ? 5.433 0.639 -18.329 1.00 90.88 215 ARG A O 1
ATOM 1700 N N . ARG A 1 216 ? 6.408 1.955 -16.795 1.00 89.75 216 ARG A N 1
ATOM 1701 C CA . ARG A 1 216 ? 7.077 0.900 -16.043 1.00 89.75 216 ARG A CA 1
ATOM 1702 C C . ARG A 1 216 ? 6.995 1.198 -14.559 1.00 89.75 216 ARG A C 1
ATOM 1704 O O . ARG A 1 216 ? 7.099 2.343 -14.132 1.00 89.75 216 ARG A O 1
ATOM 1711 N N . VAL A 1 217 ? 6.848 0.133 -13.786 1.00 91.06 217 VAL A N 1
ATOM 1712 C CA . VAL A 1 217 ? 6.913 0.170 -12.329 1.00 91.06 217 VAL A CA 1
ATOM 1713 C C . VAL A 1 217 ? 8.078 -0.729 -11.918 1.00 91.06 217 VAL A C 1
ATOM 1715 O O . VAL A 1 217 ? 8.120 -1.886 -12.349 1.00 91.06 217 VAL A O 1
ATOM 1718 N N . PRO A 1 218 ? 9.056 -0.232 -11.140 1.00 91.12 218 PRO A N 1
ATOM 1719 C CA . PRO A 1 218 ? 10.124 -1.071 -10.613 1.00 91.12 218 PRO A CA 1
ATOM 1720 C C . PRO A 1 218 ? 9.549 -2.254 -9.826 1.00 91.12 218 PRO A C 1
ATOM 1722 O O . PRO A 1 218 ? 8.578 -2.108 -9.094 1.00 91.12 218 PRO A O 1
ATOM 1725 N N . ALA A 1 219 ? 10.154 -3.437 -9.927 1.00 92.62 219 ALA A N 1
ATOM 1726 C CA . ALA A 1 219 ? 9.753 -4.565 -9.078 1.00 92.62 219 ALA A CA 1
ATOM 1727 C C . ALA A 1 219 ? 10.128 -4.328 -7.603 1.00 92.62 219 ALA A C 1
ATOM 1729 O O . ALA A 1 219 ? 9.446 -4.785 -6.685 1.00 92.62 219 ALA A O 1
ATOM 1730 N N . PHE A 1 220 ? 11.225 -3.598 -7.388 1.00 93.88 220 PHE A N 1
ATOM 1731 C CA . PHE A 1 220 ? 11.770 -3.297 -6.077 1.00 93.88 220 PHE A CA 1
ATOM 1732 C C . PHE A 1 220 ? 12.258 -1.857 -6.017 1.00 93.88 220 PHE A C 1
ATOM 1734 O O . PHE A 1 220 ? 12.826 -1.338 -6.979 1.00 93.88 220 PHE A O 1
ATOM 1741 N N . PHE A 1 221 ? 12.125 -1.275 -4.836 1.00 93.62 221 PHE A N 1
ATOM 1742 C CA . PHE A 1 221 ? 12.802 -0.053 -4.436 1.00 93.62 221 PHE A CA 1
ATOM 1743 C C . PHE A 1 221 ? 13.790 -0.353 -3.317 1.00 93.62 221 PHE A C 1
ATOM 1745 O O . PHE A 1 221 ? 13.771 -1.427 -2.713 1.00 93.62 221 PHE A O 1
ATOM 1752 N N . ARG A 1 222 ? 14.659 0.605 -3.025 1.00 92.81 222 ARG A N 1
ATOM 1753 C CA . ARG A 1 222 ? 15.677 0.496 -1.990 1.00 92.81 222 ARG A CA 1
ATOM 1754 C C . ARG A 1 222 ? 15.454 1.510 -0.876 1.00 92.81 222 ARG A C 1
ATOM 1756 O O . ARG A 1 222 ? 15.294 2.696 -1.133 1.00 92.81 222 ARG A O 1
ATOM 1763 N N . LEU A 1 223 ? 15.566 1.032 0.357 1.00 91.38 223 LEU A N 1
ATOM 1764 C CA . LEU A 1 223 ? 15.830 1.854 1.534 1.00 91.38 223 LEU A CA 1
ATOM 1765 C C . LEU A 1 223 ? 17.121 1.314 2.161 1.00 91.38 223 LEU A C 1
ATOM 1767 O O . LEU A 1 223 ? 17.248 0.107 2.405 1.00 91.38 223 LEU A O 1
ATOM 1771 N N . ASP A 1 224 ? 18.110 2.185 2.345 1.00 87.25 224 ASP A N 1
ATOM 1772 C CA . ASP A 1 224 ? 19.483 1.826 2.713 1.00 87.25 224 ASP A CA 1
ATOM 1773 C C . ASP A 1 224 ? 20.092 0.758 1.790 1.00 87.25 224 ASP A C 1
ATOM 1775 O O . ASP A 1 224 ? 20.260 0.964 0.591 1.00 87.25 224 ASP A O 1
ATOM 1779 N N . LYS A 1 225 ? 20.447 -0.411 2.329 1.00 87.56 225 LYS A N 1
ATOM 1780 C CA . LYS A 1 225 ? 21.001 -1.554 1.584 1.00 87.56 225 LYS A CA 1
ATOM 1781 C C . LYS A 1 225 ? 19.972 -2.672 1.389 1.00 87.56 225 LYS A C 1
ATOM 1783 O O . LYS A 1 225 ? 20.341 -3.784 1.013 1.00 87.56 225 LYS A O 1
ATOM 1788 N N . LYS A 1 226 ? 18.693 -2.409 1.678 1.00 91.25 226 LYS A N 1
ATOM 1789 C CA . LYS A 1 226 ? 17.609 -3.396 1.630 1.00 91.25 226 LYS A CA 1
ATOM 1790 C C . LYS A 1 226 ? 16.636 -3.071 0.506 1.00 91.25 226 LYS A C 1
ATOM 1792 O O . LYS A 1 226 ? 16.336 -1.910 0.248 1.00 91.25 226 LYS A O 1
ATOM 1797 N N . LEU A 1 227 ? 16.141 -4.120 -0.141 1.00 93.69 227 LEU A N 1
ATOM 1798 C CA . LEU A 1 227 ? 15.125 -4.011 -1.179 1.00 93.69 227 LEU A CA 1
ATOM 1799 C C . LEU A 1 227 ? 13.734 -4.205 -0.592 1.00 93.69 227 LEU A C 1
ATOM 1801 O O . LEU A 1 227 ? 13.538 -5.069 0.258 1.00 93.69 227 LEU A O 1
ATOM 1805 N N . TYR A 1 228 ? 12.772 -3.447 -1.084 1.00 94.50 228 TYR A N 1
ATOM 1806 C CA . TYR A 1 228 ? 11.370 -3.535 -0.715 1.00 94.50 228 TYR A CA 1
ATOM 1807 C C . TYR A 1 228 ? 10.551 -3.734 -1.991 1.00 94.50 228 TYR A C 1
ATOM 1809 O O . TYR A 1 228 ? 10.790 -3.024 -2.971 1.00 94.50 228 TYR A O 1
ATOM 1817 N N . PRO A 1 229 ? 9.652 -4.728 -2.023 1.00 95.69 229 PRO A N 1
ATOM 1818 C CA . PRO A 1 229 ? 8.851 -5.017 -3.202 1.00 95.69 229 PRO A CA 1
ATOM 1819 C C . PRO A 1 229 ? 7.786 -3.941 -3.416 1.00 95.69 229 PRO A C 1
ATOM 1821 O O . PRO A 1 229 ? 7.319 -3.303 -2.469 1.00 95.69 229 PRO A O 1
ATOM 1824 N N . THR A 1 230 ? 7.364 -3.765 -4.663 1.00 95.81 230 THR A N 1
ATOM 1825 C CA . THR A 1 2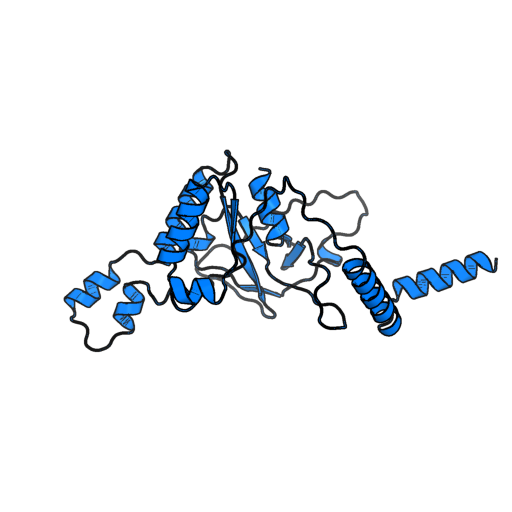30 ? 6.119 -3.047 -4.956 1.00 95.81 230 THR A CA 1
ATOM 1826 C C . THR A 1 230 ? 4.898 -3.860 -4.565 1.00 95.81 230 THR A C 1
ATOM 1828 O O . THR A 1 230 ? 4.987 -5.073 -4.357 1.00 95.81 230 THR A O 1
ATOM 1831 N N . LEU A 1 231 ? 3.742 -3.199 -4.471 1.00 96.38 231 LEU A N 1
ATOM 1832 C CA . LEU A 1 231 ? 2.480 -3.853 -4.118 1.00 96.38 231 LEU A CA 1
ATOM 1833 C C . LEU A 1 231 ? 2.195 -5.083 -4.980 1.00 96.38 231 LEU A C 1
ATOM 1835 O O . LEU A 1 231 ? 1.899 -6.142 -4.437 1.00 96.38 231 LEU A O 1
ATOM 1839 N N . ALA A 1 232 ? 2.361 -4.977 -6.299 1.00 94.75 232 ALA A N 1
ATOM 1840 C CA . ALA A 1 232 ? 2.116 -6.089 -7.214 1.00 94.75 232 ALA A CA 1
ATOM 1841 C C . ALA A 1 232 ? 3.015 -7.303 -6.917 1.00 94.75 232 ALA A C 1
ATOM 1843 O O . ALA A 1 232 ? 2.534 -8.435 -6.843 1.00 94.75 232 ALA A O 1
ATOM 1844 N N . VAL A 1 233 ? 4.314 -7.073 -6.698 1.00 95.62 233 VAL A N 1
ATOM 1845 C CA . VAL A 1 233 ? 5.278 -8.140 -6.381 1.00 95.62 233 VAL A CA 1
ATOM 1846 C C . VAL A 1 233 ? 4.965 -8.773 -5.026 1.00 95.62 233 VAL A C 1
ATOM 1848 O O . VAL A 1 233 ? 5.024 -9.993 -4.881 1.00 95.62 233 VAL A O 1
ATOM 1851 N N . GLU A 1 234 ? 4.597 -7.962 -4.037 1.00 95.81 234 GLU A N 1
ATOM 1852 C CA . GLU A 1 234 ? 4.303 -8.441 -2.689 1.00 95.81 234 GLU A CA 1
ATOM 1853 C C . GLU A 1 234 ? 2.983 -9.220 -2.616 1.00 95.81 234 GLU A C 1
ATOM 1855 O O . GLU A 1 234 ? 2.923 -10.260 -1.959 1.00 95.81 234 GLU A O 1
ATOM 1860 N N . VAL A 1 235 ? 1.944 -8.774 -3.330 1.00 95.25 235 VAL A N 1
ATOM 1861 C CA . VAL A 1 235 ? 0.681 -9.516 -3.484 1.00 95.25 235 VAL A CA 1
ATOM 1862 C C . VAL A 1 235 ? 0.940 -10.867 -4.138 1.00 95.25 235 VAL A C 1
ATOM 1864 O O . VAL A 1 235 ? 0.482 -11.884 -3.620 1.00 95.25 235 VAL A O 1
ATOM 1867 N N . MET A 1 236 ? 1.731 -10.900 -5.215 1.00 93.50 236 MET A N 1
ATOM 1868 C CA . MET A 1 236 ? 2.118 -12.151 -5.869 1.00 93.50 236 MET A CA 1
ATOM 1869 C C . MET A 1 236 ? 2.862 -13.088 -4.916 1.00 93.50 236 MET A C 1
ATOM 1871 O O . MET A 1 236 ? 2.509 -14.262 -4.843 1.00 93.50 236 MET A O 1
ATOM 1875 N N . ARG A 1 237 ? 3.828 -12.573 -4.139 1.00 93.12 237 ARG A N 1
ATOM 1876 C CA . ARG A 1 237 ? 4.563 -13.357 -3.133 1.00 93.12 237 ARG A CA 1
ATOM 1877 C C . ARG A 1 237 ? 3.620 -13.970 -2.098 1.00 93.12 237 ARG A C 1
ATOM 1879 O O . ARG A 1 237 ? 3.723 -15.155 -1.807 1.00 93.12 237 ARG A O 1
ATOM 1886 N N . VAL A 1 238 ? 2.715 -13.172 -1.526 1.00 92.88 238 VAL A N 1
ATOM 1887 C CA . VAL A 1 238 ? 1.756 -13.658 -0.517 1.00 92.88 238 VAL A CA 1
ATOM 1888 C C . VAL A 1 238 ? 0.784 -14.674 -1.119 1.00 92.88 238 VAL A C 1
ATOM 1890 O O . VAL A 1 238 ? 0.433 -15.644 -0.455 1.00 92.88 238 VAL A O 1
ATOM 1893 N N . TYR A 1 239 ? 0.377 -14.483 -2.373 1.00 92.12 239 TYR A N 1
ATOM 1894 C CA . TYR A 1 239 ? -0.526 -15.394 -3.073 1.00 92.12 239 TYR A CA 1
ATOM 1895 C C . TYR A 1 239 ? 0.126 -16.740 -3.416 1.00 92.12 239 TYR A C 1
ATOM 1897 O O . TYR A 1 239 ? -0.545 -17.773 -3.358 1.00 92.12 239 TYR A O 1
ATOM 1905 N N . SER A 1 240 ? 1.416 -16.746 -3.769 1.00 89.50 240 SER A N 1
ATOM 1906 C CA . SER A 1 240 ? 2.151 -17.965 -4.128 1.00 89.50 240 SER A CA 1
ATOM 1907 C C . SER A 1 240 ? 2.610 -18.804 -2.931 1.00 89.50 240 SER A C 1
ATOM 1909 O O . SER A 1 240 ? 2.842 -19.997 -3.115 1.00 89.50 240 SER A O 1
ATOM 1911 N N . GLY A 1 241 ? 2.713 -18.206 -1.735 1.00 81.88 241 GLY A N 1
ATOM 1912 C CA . GLY A 1 241 ? 3.231 -18.846 -0.517 1.00 81.88 241 GLY A CA 1
ATOM 1913 C C . GLY A 1 241 ? 4.688 -18.507 -0.248 1.00 81.88 241 GLY A C 1
ATOM 1914 O O . GLY A 1 241 ? 5.559 -19.161 -0.858 1.00 81.88 241 GLY A O 1
#

Radius of gyration: 22.86 Å; Cα contacts (8 Å, |Δi|>4): 323; chains: 1; bounding box: 59×42×71 Å

Solvent-accessible surface area (backbone atoms only — not comparable to full-atom values): 13978 Å² total; per-residue (Å²): 109,70,69,58,54,51,49,52,50,53,49,51,51,61,73,66,47,52,69,71,60,44,49,54,51,52,54,52,51,50,51,48,46,70,78,57,59,82,78,79,62,92,82,60,90,75,81,87,86,81,90,44,75,68,53,34,72,74,77,42,70,82,82,68,49,34,51,58,54,30,51,53,52,52,50,42,46,74,72,64,50,44,60,49,68,40,99,54,69,45,61,61,81,48,64,78,13,33,46,45,42,45,68,70,49,82,90,62,54,72,67,59,33,51,54,30,46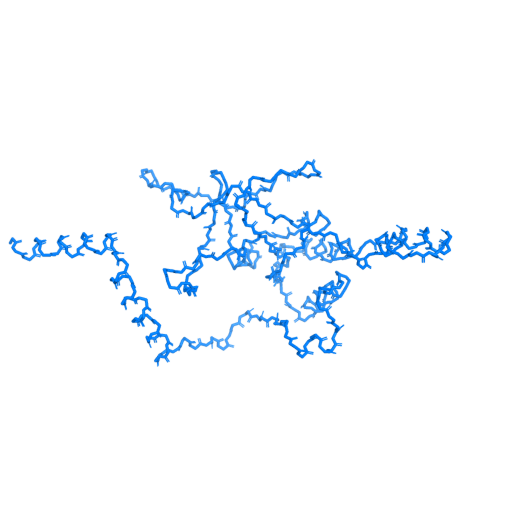,68,45,78,39,24,43,48,52,28,14,49,55,30,35,56,33,29,74,39,34,93,79,26,25,25,28,26,41,22,28,34,67,30,96,48,73,57,87,60,90,94,52,80,82,85,76,66,88,69,83,85,86,77,65,91,90,61,81,65,69,73,78,76,34,58,69,31,69,15,57,49,54,43,35,64,53,48,49,75,39,34,62,33,67,8,36,68,68,76,60,54,47,98,85,64,54,71,86,58,67,68,65,41,35,22,48,90,95,40,49,40,35,16,37,71,54,30,43,50,48,49,51,72,98

pLDDT: mean 93.25, std 4.2, range [76.81, 98.56]

Secondary structure (DSSP, 8-state):
-HHHHHHHHHHHHHHH--HHHHHHHHHHHHHHHHHSPPPPPTT---------HHHHHHH-SSSPPHHHHHHHHHHHHHTT--EEEESS---S--TTSHHHHHHHSTT--HHHHHHHHHSPPHHHHHHHHHHHHHHTGGGT-EEEEEEEEESS----TTSPPPPP-------TTPPPGGGTS-B-SEEEPPPHHHHTT-SEEEE------TTS------SEEEETTEEEEBHHHHHHHHHH-

Nearest PDB structures (foldseek):
  7tjh-assembly1_B  TM=1.818E-01  e=1.461E+00  Saccharomyces cerevisiae
  9jog-assembly1_B  TM=2.237E-01  e=5.912E+00  Wenyingzhuangia fucanilytica
  6mw3-assembly1_D  TM=1.672E-01  e=5.206E+00  Bacillus subtilis